Protein AF-A0A167H531-F1 (afdb_monomer_lite)

Secondary structure (DSSP, 8-state):
-PPPPHHHHHHHHHHHHTSPPP---STTTSGGGTTHHHHHHHHHHHTT--HHHHHHHHIIIIIIIIIIT-GGGEETTEE--SS-EEHHHHH--TTTT-TTTHHHHGGGS-TT--BTTTEEEEEEEEEETTEEEEEEEEEESSHHHHHHHHHHHHHHHHHHHHHHHHHTT--PPPHHHHHHHHHHHHHHHHHHHHHHHHHTS---SS----S-HHHHHHHHHHHHHHHHHHTTT-S--

Organism: NCBI:txid1763537

pLDDT: mean 90.31, std 9.78, range [43.88, 98.69]

Radius of gyration: 17.8 Å; chains: 1; bounding box: 48×39×53 Å

Structure (mmCIF, N/CA/C/O backbone):
data_AF-A0A167H531-F1
#
_entry.id   AF-A0A167H531-F1
#
loop_
_atom_site.group_PDB
_atom_site.id
_atom_site.type_symbol
_atom_site.label_atom_id
_atom_site.label_alt_id
_atom_site.label_comp_id
_atom_site.label_asym_id
_atom_site.label_entity_id
_atom_site.label_seq_id
_atom_site.pdbx_PDB_ins_code
_atom_site.Cartn_x
_atom_site.Cartn_y
_atom_site.Cartn_z
_atom_site.occupancy
_atom_site.B_iso_or_equiv
_atom_site.auth_seq_id
_atom_site.auth_comp_id
_atom_site.auth_asym_id
_atom_site.auth_atom_id
_atom_site.pdbx_PDB_model_num
ATOM 1 N N . MET A 1 1 ? 12.132 11.289 31.611 1.00 43.88 1 MET A N 1
ATOM 2 C CA . MET A 1 1 ? 11.911 11.995 30.328 1.00 43.88 1 MET A CA 1
ATOM 3 C C . MET A 1 1 ? 10.420 11.969 30.037 1.00 43.88 1 MET A C 1
ATOM 5 O O . MET A 1 1 ? 9.836 10.899 30.138 1.00 43.88 1 MET A O 1
ATOM 9 N N . GLY A 1 2 ? 9.791 13.121 29.790 1.00 59.94 2 GLY A N 1
ATOM 10 C CA . GLY A 1 2 ? 8.349 13.192 29.519 1.00 59.94 2 GLY A CA 1
ATOM 11 C C . GLY A 1 2 ? 7.976 12.515 28.196 1.00 59.94 2 GLY A C 1
ATOM 12 O O . GLY A 1 2 ? 8.774 12.504 27.259 1.00 59.94 2 GLY A O 1
ATOM 13 N N . LYS A 1 3 ? 6.775 11.932 28.122 1.00 78.50 3 LYS A N 1
ATOM 14 C CA . LYS A 1 3 ? 6.222 11.361 26.885 1.00 78.50 3 LYS A CA 1
ATOM 15 C C . LYS A 1 3 ? 5.883 12.511 25.929 1.00 78.50 3 LYS A C 1
ATOM 17 O O . LYS A 1 3 ? 5.116 13.391 26.311 1.00 78.50 3 LYS A O 1
ATOM 22 N N . LYS A 1 4 ? 6.450 12.508 24.718 1.00 83.88 4 LYS A N 1
ATOM 23 C CA . LYS A 1 4 ? 6.151 13.518 23.687 1.00 83.88 4 LYS A CA 1
ATOM 24 C C . LYS A 1 4 ? 4.658 13.511 23.348 1.00 83.88 4 LYS A C 1
ATOM 26 O O . LYS A 1 4 ? 4.026 12.453 23.286 1.00 83.88 4 LYS A O 1
ATOM 31 N N . THR A 1 5 ? 4.100 14.687 23.109 1.00 86.19 5 THR A N 1
ATOM 32 C CA . THR A 1 5 ? 2.738 14.877 22.611 1.00 86.19 5 THR A CA 1
ATOM 33 C C . THR A 1 5 ? 2.621 14.440 21.150 1.00 86.19 5 THR A C 1
ATOM 35 O O . THR A 1 5 ? 3.601 14.395 20.403 1.00 86.19 5 THR A O 1
ATOM 38 N N . LYS A 1 6 ? 1.387 14.174 20.697 1.00 83.31 6 LYS A N 1
ATOM 39 C CA . LYS A 1 6 ? 1.114 13.830 19.291 1.00 83.31 6 LYS A CA 1
ATOM 40 C C . LYS A 1 6 ? 1.584 14.917 18.312 1.00 83.31 6 LYS A C 1
ATOM 42 O O . LYS A 1 6 ? 1.998 14.591 17.201 1.00 83.31 6 LYS A O 1
ATOM 47 N N . LEU A 1 7 ? 1.507 16.188 18.719 1.00 85.88 7 LEU A N 1
ATOM 48 C CA . LEU A 1 7 ? 1.925 17.338 17.912 1.00 85.88 7 LEU A CA 1
ATOM 49 C C . LEU A 1 7 ? 3.450 17.435 17.803 1.00 85.88 7 LEU A C 1
ATOM 51 O O . LEU A 1 7 ? 3.956 17.671 16.710 1.00 85.88 7 LEU A O 1
ATOM 55 N N . GLU A 1 8 ? 4.180 17.185 18.892 1.00 89.12 8 GLU A N 1
ATOM 56 C CA . GLU A 1 8 ? 5.650 17.170 18.880 1.00 89.12 8 GLU A CA 1
ATOM 57 C C . GLU A 1 8 ? 6.191 16.056 17.979 1.00 89.12 8 GLU A C 1
ATOM 59 O O . GLU A 1 8 ? 7.038 16.313 17.126 1.00 89.12 8 GLU A O 1
ATOM 64 N N . VAL A 1 9 ? 5.642 14.839 18.087 1.00 87.75 9 VAL A N 1
ATOM 65 C CA . VAL A 1 9 ? 6.011 13.715 17.205 1.00 87.75 9 VAL A CA 1
ATOM 66 C C . VAL A 1 9 ? 5.751 14.068 15.737 1.00 87.75 9 VAL A C 1
ATOM 68 O O . VAL A 1 9 ? 6.593 13.824 14.872 1.00 87.75 9 VAL A O 1
ATOM 71 N N . LYS A 1 10 ? 4.599 14.684 15.442 1.00 86.62 10 LYS A N 1
ATOM 72 C CA . LYS A 1 10 ? 4.235 15.106 14.084 1.00 86.62 10 LYS A CA 1
ATOM 73 C C . LYS A 1 10 ? 5.207 16.150 13.523 1.00 86.62 10 LYS A C 1
ATOM 75 O O . LYS A 1 10 ? 5.615 16.026 12.370 1.00 86.62 10 LYS A O 1
ATOM 80 N N . ALA A 1 11 ? 5.602 17.134 14.331 1.00 89.00 11 ALA A N 1
ATOM 81 C CA . ALA A 1 11 ? 6.549 18.174 13.936 1.00 89.00 11 ALA A CA 1
ATOM 82 C C . ALA A 1 11 ? 7.958 17.615 13.666 1.00 89.00 11 ALA A C 1
ATOM 84 O O . ALA A 1 11 ? 8.603 18.011 12.695 1.00 89.00 11 ALA A O 1
ATOM 85 N N . GLU A 1 12 ? 8.430 16.664 14.477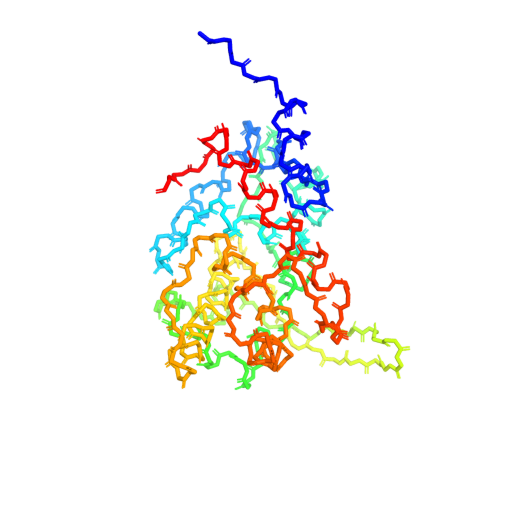 1.00 91.00 12 GLU A N 1
ATOM 86 C CA . GLU A 1 12 ? 9.731 16.012 14.271 1.00 91.00 12 GLU A CA 1
ATOM 87 C C . GLU A 1 12 ? 9.774 15.202 12.973 1.00 91.00 12 GLU A C 1
ATOM 89 O O . GLU A 1 12 ? 10.719 15.327 12.192 1.00 91.00 12 GLU A O 1
ATOM 94 N N . ILE A 1 13 ? 8.730 14.413 12.712 1.00 90.19 13 ILE A N 1
ATOM 95 C CA . ILE A 1 13 ? 8.603 13.632 11.477 1.00 90.19 13 ILE A CA 1
ATOM 96 C C . ILE A 1 13 ? 8.509 14.562 10.267 1.00 90.19 13 ILE A C 1
ATOM 98 O O . ILE A 1 13 ? 9.209 14.346 9.277 1.00 90.19 13 ILE A O 1
ATOM 102 N N . GLN A 1 14 ? 7.709 15.629 10.359 1.00 90.31 14 GLN A N 1
ATOM 103 C CA . GLN A 1 14 ? 7.606 16.616 9.288 1.00 90.31 14 GLN A CA 1
ATOM 104 C C . GLN A 1 14 ? 8.954 17.263 8.983 1.00 90.31 14 GLN A C 1
ATOM 106 O O . GLN A 1 14 ? 9.310 17.404 7.817 1.00 90.31 14 GLN A O 1
ATOM 111 N N . LYS A 1 15 ? 9.730 17.613 10.012 1.00 91.44 15 LYS A N 1
ATOM 112 C CA . LYS A 1 15 ? 11.077 18.155 9.833 1.00 91.44 15 LYS A CA 1
ATOM 113 C C . LYS A 1 15 ? 12.018 17.149 9.162 1.00 91.44 15 LYS A C 1
ATOM 115 O O . LYS A 1 15 ? 12.832 17.560 8.343 1.00 91.44 15 LYS A O 1
ATOM 120 N N . LYS A 1 16 ? 11.920 15.856 9.497 1.00 90.62 16 LYS A N 1
ATOM 121 C CA . LYS A 1 16 ? 12.785 14.804 8.935 1.00 90.62 16 LYS A CA 1
ATOM 122 C C . LYS A 1 16 ? 12.495 14.535 7.456 1.00 90.62 16 LYS A C 1
ATOM 124 O O . LYS A 1 16 ? 13.435 14.460 6.676 1.00 90.62 16 LYS A O 1
ATOM 129 N N . TYR A 1 17 ? 11.225 14.381 7.084 1.00 88.12 17 TYR A N 1
ATOM 130 C CA . TYR A 1 17 ? 10.821 13.959 5.731 1.00 88.12 17 TYR A CA 1
ATOM 131 C C . TYR A 1 17 ? 10.323 15.109 4.849 1.00 88.12 17 TYR A C 1
ATOM 133 O O . TYR A 1 17 ? 9.905 14.878 3.719 1.00 88.12 17 TYR A O 1
ATOM 141 N N . ASN A 1 18 ? 10.327 16.343 5.365 1.00 89.31 18 ASN A N 1
ATOM 142 C CA . ASN A 1 18 ? 9.805 17.537 4.696 1.00 89.31 18 ASN A CA 1
ATOM 143 C C . ASN A 1 18 ? 8.357 17.380 4.183 1.00 89.31 18 ASN A C 1
ATOM 145 O O . ASN A 1 18 ? 7.967 17.937 3.160 1.00 89.31 18 ASN A O 1
ATOM 149 N N . THR A 1 19 ? 7.545 16.599 4.896 1.00 88.44 19 THR A N 1
ATOM 150 C CA . THR A 1 19 ? 6.146 16.340 4.545 1.00 88.44 19 THR A CA 1
ATOM 151 C C . THR A 1 19 ? 5.311 16.134 5.796 1.00 88.44 19 THR A C 1
ATOM 153 O O . THR A 1 19 ? 5.784 15.596 6.797 1.00 88.44 19 THR A O 1
ATOM 156 N N . LEU A 1 20 ? 4.062 16.587 5.770 1.00 85.81 20 LEU A N 1
ATOM 157 C CA . LEU A 1 20 ? 3.167 16.441 6.909 1.00 85.81 20 LEU A CA 1
ATOM 158 C C . LEU A 1 20 ? 2.652 14.994 6.955 1.00 85.81 20 LEU A C 1
ATOM 160 O O . LEU A 1 20 ? 1.929 14.604 6.038 1.00 85.81 20 LEU A O 1
ATOM 164 N N . PRO A 1 21 ? 2.940 14.202 8.006 1.00 85.25 21 PRO A N 1
ATOM 165 C CA . PRO A 1 21 ? 2.379 12.864 8.087 1.00 85.25 21 PRO A CA 1
ATOM 166 C C . PRO A 1 21 ? 0.861 12.968 8.243 1.00 85.25 21 PRO A C 1
ATOM 168 O O . PRO A 1 21 ? 0.342 13.723 9.082 1.00 85.25 21 PRO A O 1
ATOM 171 N N . LYS A 1 22 ? 0.132 12.177 7.458 1.00 84.44 22 LYS A N 1
ATOM 172 C CA . LYS A 1 22 ? -1.263 11.876 7.763 1.00 84.44 22 LYS A CA 1
ATOM 173 C C . LYS A 1 22 ? -1.283 11.026 9.015 1.00 84.44 22 LYS A C 1
ATOM 175 O O . LYS A 1 22 ? -0.562 10.036 9.114 1.00 84.44 22 LYS A O 1
ATOM 180 N N . ALA A 1 23 ? -2.073 11.456 9.992 1.00 65.44 23 ALA A N 1
ATOM 181 C CA . ALA A 1 23 ? -2.060 10.807 11.287 1.00 65.44 23 ALA A CA 1
ATOM 182 C C . ALA A 1 23 ? -2.561 9.363 11.194 1.00 65.44 23 ALA A C 1
ATOM 184 O O . ALA A 1 23 ? -2.139 8.575 12.033 1.00 65.44 23 ALA A O 1
ATOM 185 N N . TYR A 1 24 ? -3.457 9.050 10.234 1.00 71.06 24 TYR A N 1
ATOM 186 C CA . TYR A 1 24 ? -4.231 7.794 10.121 1.00 71.06 24 TYR A CA 1
ATOM 187 C C . TYR A 1 24 ? -4.662 7.214 11.486 1.00 71.06 24 TYR A C 1
ATOM 189 O O . TYR A 1 24 ? -4.894 6.023 11.646 1.00 71.06 24 TYR A O 1
ATOM 197 N N . GLY A 1 25 ? -4.712 8.076 12.498 1.00 57.47 25 GLY A N 1
ATOM 198 C CA . GLY A 1 25 ? -4.844 7.769 13.905 1.00 57.47 25 GLY A CA 1
ATOM 199 C C . GLY A 1 25 ? -6.240 8.217 14.262 1.00 57.47 25 GLY A C 1
ATOM 200 O O . GLY A 1 25 ? -6.583 9.374 14.033 1.00 57.47 25 GLY A O 1
ATOM 201 N N . GLY A 1 26 ? -7.043 7.277 14.731 1.00 61.06 26 GLY A N 1
ATOM 202 C CA . GLY A 1 26 ? -8.387 7.092 14.193 1.00 61.06 26 GLY A CA 1
ATOM 203 C C . GLY A 1 26 ? -8.375 5.685 13.619 1.00 61.06 26 GLY A C 1
ATOM 204 O O . GLY A 1 26 ? -8.208 4.770 14.412 1.00 61.06 26 GLY A O 1
ATOM 205 N N . TYR A 1 27 ? -8.293 5.550 12.293 1.00 69.38 27 TYR A N 1
ATOM 206 C CA . TYR A 1 27 ? -8.468 4.338 11.461 1.00 69.38 27 TYR A CA 1
ATOM 207 C C . TYR A 1 27 ? -7.961 2.959 11.922 1.00 69.38 27 TYR A C 1
ATOM 209 O O . TYR A 1 27 ? -8.402 1.954 11.375 1.00 69.38 27 TYR A O 1
ATOM 217 N N . ALA A 1 28 ? -7.012 2.867 12.849 1.00 72.19 28 ALA A N 1
ATOM 218 C CA . ALA A 1 28 ? -6.568 1.594 13.436 1.00 72.19 28 ALA A CA 1
ATOM 219 C C . ALA A 1 28 ? -6.310 1.674 14.952 1.00 72.19 28 ALA A C 1
ATOM 221 O O . ALA A 1 28 ? -5.940 0.687 15.579 1.00 72.19 28 ALA A O 1
ATOM 222 N N . ASN A 1 29 ? -6.480 2.851 15.554 1.00 78.44 29 ASN A N 1
ATOM 223 C CA . ASN A 1 29 ? -6.246 3.106 16.978 1.00 78.44 29 ASN A CA 1
ATOM 224 C C . ASN A 1 29 ? -7.550 3.407 17.736 1.00 78.44 29 ASN A C 1
ATOM 226 O O . ASN A 1 29 ? -7.547 3.482 18.961 1.00 78.44 29 ASN A O 1
ATOM 230 N N . ASP A 1 30 ? -8.657 3.622 17.025 1.00 83.88 30 ASP A N 1
ATOM 231 C CA . ASP A 1 30 ? -9.981 3.744 17.621 1.00 83.88 30 ASP A CA 1
ATOM 232 C C . ASP A 1 30 ? -10.552 2.341 17.903 1.00 83.88 30 ASP A C 1
ATOM 234 O O . ASP A 1 30 ? -10.437 1.459 17.040 1.00 83.88 30 ASP A O 1
ATOM 238 N N . PRO A 1 31 ? -11.164 2.099 19.082 1.00 85.75 31 PRO A N 1
ATOM 239 C CA . PRO A 1 31 ? -11.924 0.884 19.363 1.00 85.75 31 PRO A CA 1
ATOM 240 C C . PRO A 1 31 ? -12.864 0.452 18.231 1.00 85.75 31 PRO A C 1
ATOM 242 O O . PRO A 1 31 ? -12.955 -0.745 17.955 1.00 85.75 31 PRO A O 1
ATOM 245 N N . LYS A 1 32 ? -13.514 1.403 17.541 1.00 89.06 32 LYS A N 1
ATOM 246 C CA . LYS A 1 32 ? -14.458 1.092 16.456 1.00 89.06 32 LYS A CA 1
ATOM 247 C C . LYS A 1 32 ? -13.799 0.450 15.234 1.00 89.06 32 LYS A C 1
ATOM 249 O O . LYS A 1 32 ? -14.454 -0.303 14.524 1.00 89.06 32 LYS A O 1
ATOM 254 N N . GLU A 1 33 ? -12.518 0.716 14.986 1.00 88.81 33 GLU A N 1
ATOM 255 C CA . GLU A 1 33 ? -11.779 0.229 13.811 1.00 88.81 33 GLU A CA 1
ATOM 256 C C . GLU A 1 33 ? -10.818 -0.925 14.131 1.00 88.81 33 GLU A C 1
ATOM 258 O O . GLU A 1 33 ? -10.230 -1.504 13.219 1.00 88.81 33 GLU A O 1
ATOM 263 N N . GLN A 1 34 ? -10.698 -1.329 15.402 1.00 90.00 34 GLN A N 1
ATOM 264 C CA . GLN A 1 34 ? -9.842 -2.449 15.822 1.00 90.00 34 GLN A CA 1
ATOM 265 C C . GLN A 1 34 ? -9.998 -3.744 15.008 1.00 90.00 34 GLN A C 1
ATOM 267 O O . GLN A 1 34 ? -8.980 -4.410 14.810 1.00 90.00 34 GLN A O 1
ATOM 272 N N . PRO A 1 35 ? -11.189 -4.122 14.490 1.00 93.56 35 PRO A N 1
ATOM 273 C CA . PRO A 1 35 ? -11.321 -5.323 13.667 1.00 93.56 35 PRO A CA 1
ATOM 274 C C . PRO A 1 35 ? -10.406 -5.369 12.435 1.00 93.56 35 PRO A C 1
ATOM 276 O O . PRO A 1 35 ? -10.113 -6.458 11.946 1.00 93.56 35 PRO A O 1
ATOM 279 N N . ILE A 1 36 ? -9.916 -4.225 11.938 1.00 93.38 36 ILE A N 1
ATOM 280 C CA . ILE A 1 36 ? -9.025 -4.199 10.773 1.00 93.38 36 ILE A CA 1
ATOM 281 C C . ILE A 1 36 ? -7.581 -4.594 11.105 1.00 93.38 36 ILE A C 1
ATOM 283 O O . ILE A 1 36 ? -6.868 -5.123 10.252 1.00 93.38 36 ILE A O 1
ATOM 287 N N . VAL A 1 37 ? -7.147 -4.377 12.348 1.00 94.00 37 VAL A N 1
ATOM 288 C CA . VAL A 1 37 ? -5.776 -4.648 12.800 1.00 94.00 37 VAL A CA 1
ATOM 289 C C . VAL A 1 37 ? -5.373 -6.112 12.575 1.00 94.00 37 VAL A C 1
ATOM 291 O O . VAL A 1 37 ? -4.390 -6.334 11.865 1.00 94.00 37 VAL A O 1
ATOM 294 N N . PRO A 1 38 ? -6.111 -7.131 13.069 1.00 96.25 38 PRO A N 1
ATOM 295 C CA . PRO A 1 38 ? -5.725 -8.529 12.872 1.00 96.25 38 PRO A CA 1
ATOM 296 C C . PRO A 1 38 ? -5.701 -8.958 11.397 1.00 96.25 38 PRO A C 1
ATOM 298 O O . PRO A 1 38 ? -4.927 -9.847 11.043 1.00 96.25 38 PRO A O 1
ATOM 301 N N . ILE A 1 39 ? -6.497 -8.321 10.527 1.00 97.88 39 ILE A N 1
ATOM 302 C CA . ILE A 1 39 ? -6.470 -8.576 9.078 1.00 97.88 39 ILE A CA 1
ATOM 303 C C . ILE A 1 39 ? -5.113 -8.146 8.510 1.00 97.88 39 ILE A C 1
ATOM 305 O O . ILE A 1 39 ? -4.425 -8.951 7.880 1.00 97.88 39 ILE A O 1
ATOM 309 N N . PHE A 1 40 ? -4.686 -6.907 8.778 1.00 97.56 40 PHE A N 1
ATOM 310 C CA . PHE A 1 40 ? -3.385 -6.412 8.321 1.00 97.56 40 PHE A CA 1
ATOM 311 C C . PHE A 1 40 ? -2.218 -7.196 8.922 1.00 97.56 40 PHE A C 1
ATOM 313 O O . PHE A 1 40 ? -1.291 -7.520 8.186 1.00 97.56 40 PHE A O 1
ATOM 320 N N . GLU A 1 41 ? -2.271 -7.552 10.207 1.00 97.38 41 GLU A N 1
ATOM 321 C CA . GLU A 1 41 ? -1.267 -8.409 10.861 1.00 97.38 41 GLU A CA 1
ATOM 322 C C . GLU A 1 41 ? -1.112 -9.749 10.133 1.00 97.38 41 GLU A C 1
ATOM 324 O O . GLU A 1 41 ? -0.010 -10.131 9.731 1.00 97.38 41 GLU A O 1
ATOM 329 N N . LYS A 1 42 ? -2.231 -10.444 9.892 1.00 97.88 42 LYS A N 1
ATOM 330 C CA . LYS A 1 42 ? -2.250 -11.744 9.213 1.00 97.88 42 LYS A CA 1
ATOM 331 C C . LYS A 1 42 ? -1.671 -11.656 7.802 1.00 97.88 42 LYS A C 1
ATOM 333 O O . LYS A 1 42 ? -0.845 -12.489 7.422 1.00 97.88 42 LYS A O 1
ATOM 338 N N . VAL A 1 43 ? -2.098 -10.666 7.016 1.00 98.44 43 VAL A N 1
ATOM 339 C CA . VAL A 1 43 ? -1.619 -10.500 5.637 1.00 98.44 43 VAL A CA 1
ATOM 340 C C . VAL A 1 43 ? -0.145 -10.118 5.612 1.00 98.44 43 VAL A C 1
ATOM 342 O O . VAL A 1 43 ? 0.628 -10.731 4.876 1.00 98.44 43 VAL A O 1
ATOM 345 N N . ALA A 1 44 ? 0.260 -9.152 6.434 1.00 97.62 44 ALA A N 1
ATOM 346 C CA . ALA A 1 44 ? 1.630 -8.662 6.494 1.00 97.62 44 ALA A CA 1
ATOM 347 C C . ALA A 1 44 ? 2.616 -9.759 6.918 1.00 97.62 44 ALA A C 1
ATOM 349 O O . ALA A 1 44 ? 3.680 -9.887 6.309 1.00 97.62 44 ALA A O 1
ATOM 350 N N . ALA A 1 45 ? 2.229 -10.611 7.875 1.00 97.44 45 ALA A N 1
ATOM 351 C CA . ALA A 1 45 ? 3.002 -11.787 8.261 1.00 97.44 45 ALA A CA 1
ATOM 352 C C . ALA A 1 45 ? 3.209 -12.751 7.081 1.00 97.44 45 ALA A C 1
ATOM 354 O O . ALA A 1 45 ? 4.335 -13.187 6.837 1.00 97.44 45 ALA A O 1
ATOM 355 N N . ARG A 1 46 ? 2.157 -13.040 6.297 1.00 96.69 46 ARG A N 1
ATOM 356 C CA . ARG A 1 46 ? 2.258 -13.917 5.114 1.00 96.69 46 ARG A CA 1
ATOM 357 C C . ARG A 1 46 ? 3.221 -13.363 4.063 1.00 96.69 46 ARG A C 1
ATOM 359 O O . ARG A 1 46 ? 3.978 -14.127 3.471 1.00 96.69 46 ARG A O 1
ATOM 366 N N . ILE A 1 47 ? 3.190 -12.054 3.819 1.00 96.19 47 ILE A N 1
ATOM 367 C CA . ILE A 1 47 ? 4.012 -11.413 2.779 1.00 96.19 47 ILE A CA 1
ATOM 368 C C . ILE A 1 47 ? 5.364 -10.887 3.289 1.00 96.19 47 ILE A C 1
ATOM 370 O O . ILE A 1 47 ? 6.085 -10.231 2.536 1.00 96.19 47 ILE A O 1
ATOM 374 N N . ASN A 1 48 ? 5.716 -11.169 4.549 1.00 94.81 48 ASN A N 1
ATOM 375 C CA . ASN A 1 48 ? 6.931 -10.695 5.214 1.00 94.81 48 ASN A CA 1
ATOM 376 C C . ASN A 1 48 ? 7.120 -9.166 5.100 1.00 94.81 48 ASN A C 1
ATOM 378 O O . ASN A 1 48 ? 8.120 -8.663 4.572 1.00 94.81 48 ASN A O 1
ATOM 382 N N . MET A 1 49 ? 6.116 -8.424 5.568 1.00 94.62 49 MET A N 1
ATOM 383 C CA . MET A 1 49 ? 6.076 -6.962 5.576 1.00 94.62 49 MET A CA 1
ATOM 384 C C . MET A 1 49 ? 5.651 -6.444 6.950 1.00 94.62 49 MET A C 1
ATOM 386 O O . MET A 1 49 ? 4.993 -7.142 7.712 1.00 94.62 49 MET A O 1
ATOM 390 N N . LYS A 1 50 ? 6.003 -5.194 7.266 1.00 95.00 50 LYS A N 1
ATOM 391 C CA . LYS A 1 50 ? 5.517 -4.523 8.474 1.00 95.00 50 LYS A CA 1
ATOM 392 C C . LYS A 1 50 ? 4.017 -4.205 8.319 1.00 95.00 50 LYS A C 1
ATOM 394 O O . LYS A 1 50 ? 3.673 -3.480 7.379 1.00 95.00 50 LYS A O 1
ATOM 399 N N . PRO A 1 51 ? 3.133 -4.673 9.218 1.00 95.50 51 PRO A N 1
ATOM 400 C CA . PRO A 1 51 ? 1.685 -4.446 9.117 1.00 95.50 51 PRO A CA 1
ATOM 401 C C . PRO A 1 51 ? 1.313 -2.965 9.109 1.00 95.50 51 PRO A C 1
ATOM 403 O O . PRO A 1 51 ? 0.529 -2.525 8.269 1.00 95.50 51 PRO A O 1
ATOM 406 N N . SER A 1 52 ? 1.965 -2.169 9.958 1.00 93.56 52 SER A N 1
ATOM 407 C CA . SER A 1 52 ? 1.797 -0.712 9.992 1.00 93.56 52 SER A CA 1
ATOM 408 C C . SER A 1 52 ? 2.124 -0.032 8.663 1.00 93.56 52 SER A C 1
ATOM 410 O O . SER A 1 52 ? 1.496 0.964 8.315 1.00 93.56 52 SER A O 1
ATOM 412 N N . TYR A 1 53 ? 3.094 -0.551 7.908 1.00 94.81 53 TYR A N 1
ATOM 413 C CA . TYR A 1 53 ? 3.450 0.027 6.619 1.00 94.81 53 TYR A CA 1
ATOM 414 C C . TYR A 1 53 ? 2.453 -0.388 5.531 1.00 94.81 53 TYR A C 1
ATOM 416 O O . TYR A 1 53 ? 1.980 0.474 4.793 1.00 94.81 53 TYR A O 1
ATOM 424 N N . LEU A 1 54 ? 2.054 -1.666 5.488 1.00 96.81 54 LEU A N 1
ATOM 425 C CA . LEU A 1 54 ? 1.004 -2.144 4.581 1.00 96.81 54 LEU A CA 1
ATOM 426 C C . LEU A 1 54 ? -0.302 -1.351 4.770 1.00 96.81 54 LEU A C 1
ATOM 428 O O . LEU A 1 54 ? -0.902 -0.903 3.792 1.00 96.81 54 LEU A O 1
ATOM 432 N N . PHE A 1 55 ? -0.693 -1.118 6.026 1.00 95.88 55 PHE A N 1
ATOM 433 C CA . PHE A 1 55 ? -1.849 -0.301 6.384 1.00 95.88 55 PHE A CA 1
ATOM 434 C C . PHE A 1 55 ? -1.730 1.138 5.882 1.00 95.88 55 PHE A C 1
ATOM 436 O O . PHE A 1 55 ? -2.664 1.644 5.266 1.00 95.88 55 PHE A O 1
ATOM 443 N N . THR A 1 56 ? -0.581 1.790 6.085 1.00 94.81 56 THR A N 1
ATOM 444 C CA . THR A 1 56 ? -0.364 3.166 5.616 1.00 94.81 56 THR A CA 1
ATOM 445 C C . THR A 1 56 ? -0.534 3.300 4.105 1.00 94.81 56 THR A C 1
ATOM 447 O O . THR A 1 56 ? -1.100 4.295 3.649 1.00 94.81 56 THR A O 1
ATOM 450 N N . ILE A 1 57 ? -0.073 2.319 3.318 1.00 96.25 57 ILE A N 1
ATOM 451 C CA . ILE A 1 57 ? -0.293 2.348 1.868 1.00 96.25 57 ILE A CA 1
ATOM 452 C C . ILE A 1 57 ? -1.794 2.237 1.578 1.00 96.25 57 ILE A C 1
ATOM 454 O O . ILE A 1 57 ? -2.342 3.127 0.936 1.00 96.25 57 ILE A O 1
ATOM 458 N N . ALA A 1 58 ? -2.470 1.209 2.102 1.00 96.44 58 ALA A N 1
ATOM 459 C CA . ALA A 1 58 ? -3.895 0.984 1.850 1.00 96.44 58 ALA A CA 1
ATOM 460 C C . ALA A 1 58 ? -4.758 2.196 2.247 1.00 96.44 58 ALA A C 1
ATOM 462 O O . ALA A 1 58 ? -5.539 2.706 1.441 1.00 96.44 58 ALA A O 1
ATOM 463 N N . ALA A 1 59 ? -4.567 2.705 3.471 1.00 94.75 59 ALA A N 1
ATOM 464 C CA . ALA A 1 59 ? -5.275 3.867 4.006 1.00 94.75 59 ALA A CA 1
ATOM 465 C C . ALA A 1 59 ? -5.094 5.111 3.128 1.00 94.75 59 ALA A C 1
ATOM 467 O O . ALA A 1 59 ? -5.996 5.943 3.022 1.00 94.75 59 ALA A O 1
ATOM 468 N N . GLY A 1 60 ? -3.929 5.238 2.497 1.00 92.81 60 GLY A N 1
ATOM 469 C CA . GLY A 1 60 ? -3.600 6.358 1.643 1.00 92.81 60 GLY A CA 1
ATOM 470 C C . GLY A 1 60 ? -4.071 6.275 0.200 1.00 92.81 60 GLY A C 1
ATOM 471 O O . GLY A 1 60 ? -4.264 7.338 -0.392 1.00 92.81 60 GLY A O 1
ATOM 472 N N . GLU A 1 61 ? -4.255 5.075 -0.346 1.00 92.88 61 GLU A N 1
ATOM 473 C CA . GLU A 1 61 ? -4.781 4.887 -1.705 1.00 92.88 61 GLU A CA 1
ATOM 474 C C . GLU A 1 61 ? -6.289 5.096 -1.785 1.00 92.88 61 GLU A C 1
ATOM 476 O O . GLU A 1 61 ? -6.798 5.605 -2.777 1.00 92.88 61 GLU A O 1
ATOM 481 N N . GLY A 1 62 ? -7.002 4.762 -0.717 1.00 91.38 62 GLY A N 1
ATOM 482 C CA . GLY A 1 62 ? -8.443 4.951 -0.682 1.00 91.38 62 GLY A CA 1
ATOM 483 C C . GLY A 1 62 ? -9.085 4.404 0.573 1.00 91.38 62 GLY A C 1
ATOM 484 O O . GLY A 1 62 ? -10.125 4.905 0.961 1.00 91.38 62 GLY A O 1
ATOM 485 N N . LEU A 1 63 ? -8.471 3.444 1.266 1.00 94.19 63 LEU A N 1
ATOM 486 C CA . LEU A 1 63 ? -9.157 2.710 2.326 1.00 94.19 63 LEU A CA 1
ATOM 487 C C . LEU A 1 63 ? -9.570 3.642 3.466 1.00 94.19 63 LEU A C 1
ATOM 489 O O . LEU A 1 63 ? -10.660 3.496 4.001 1.00 94.19 63 LEU A O 1
ATOM 493 N N . GLY A 1 64 ? -8.743 4.639 3.794 1.00 91.06 64 GLY A N 1
ATOM 494 C CA . GLY A 1 64 ? -9.097 5.653 4.784 1.00 91.06 64 GLY A CA 1
ATOM 495 C C . GLY A 1 64 ? -10.336 6.432 4.349 1.00 91.06 64 GLY A C 1
ATOM 496 O O . GLY A 1 64 ? -11.390 6.326 4.963 1.00 91.06 64 GLY A O 1
ATOM 497 N N . VAL A 1 65 ? -10.217 7.155 3.236 1.00 88.12 65 VAL A N 1
ATOM 498 C CA . VAL A 1 65 ? -11.234 8.125 2.808 1.00 88.12 65 VAL A CA 1
ATOM 499 C C . VAL A 1 65 ? -12.471 7.504 2.176 1.00 88.12 65 VAL A C 1
ATOM 501 O O . VAL A 1 65 ? -13.537 8.070 2.323 1.00 88.12 65 VAL A O 1
ATOM 504 N N . ASN A 1 66 ? -12.339 6.364 1.493 1.00 88.12 66 ASN A N 1
ATOM 505 C CA . ASN A 1 66 ? -13.382 5.666 0.731 1.00 88.12 66 ASN A CA 1
ATOM 506 C C . ASN A 1 66 ? -14.022 4.507 1.503 1.00 88.12 66 ASN A C 1
ATOM 508 O O . ASN A 1 66 ? -14.947 3.873 0.996 1.00 88.12 66 ASN A O 1
ATOM 512 N N . HIS A 1 67 ? -13.535 4.208 2.712 1.00 88.94 67 HIS A N 1
ATOM 513 C CA . HIS A 1 67 ? -14.097 3.140 3.530 1.00 88.94 67 HIS A CA 1
ATOM 514 C C . HIS A 1 67 ? -14.158 3.496 5.019 1.00 88.94 67 HIS A C 1
ATOM 516 O O . HIS A 1 67 ? -15.241 3.499 5.593 1.00 88.94 67 HIS A O 1
ATOM 522 N N . LEU A 1 68 ? -13.031 3.827 5.649 1.00 89.38 68 LEU A N 1
ATOM 523 C CA . LEU A 1 68 ? -12.971 4.024 7.105 1.00 89.38 68 LEU A CA 1
ATOM 524 C C . LEU A 1 68 ? -13.606 5.342 7.576 1.00 89.38 68 LEU A C 1
ATOM 526 O O . LEU A 1 68 ? -14.071 5.417 8.708 1.00 89.38 68 LEU A O 1
ATOM 530 N N . ASP A 1 69 ? -13.691 6.349 6.705 1.00 88.19 69 ASP A N 1
ATOM 531 C CA . ASP A 1 69 ? -14.396 7.614 6.965 1.00 88.19 69 ASP A CA 1
ATOM 532 C C . ASP A 1 69 ? -15.923 7.531 6.781 1.00 88.19 69 ASP A C 1
ATOM 534 O O . ASP A 1 69 ? -16.633 8.483 7.104 1.00 88.19 69 ASP A O 1
ATOM 538 N N . PHE A 1 70 ? -16.448 6.427 6.246 1.00 86.81 70 PHE A N 1
ATOM 539 C CA . PHE A 1 70 ? -17.867 6.301 5.918 1.00 86.81 70 PHE A CA 1
ATOM 540 C C . PHE A 1 70 ? -18.637 5.602 7.040 1.00 86.81 70 PHE A C 1
ATOM 542 O O . PHE A 1 70 ? -18.469 4.402 7.255 1.00 86.81 70 PHE A O 1
ATOM 549 N N . ASP A 1 71 ? -19.529 6.338 7.710 1.00 86.00 71 ASP A N 1
ATOM 550 C CA . ASP A 1 71 ? -20.340 5.835 8.833 1.00 86.00 71 ASP A CA 1
ATOM 551 C C . ASP A 1 71 ? -21.181 4.597 8.472 1.00 86.00 71 ASP A C 1
ATOM 553 O O . ASP A 1 71 ? -21.377 3.722 9.314 1.00 86.00 71 ASP A O 1
ATOM 557 N N . ASP A 1 72 ? -21.604 4.465 7.210 1.00 88.62 72 ASP A N 1
ATOM 558 C CA . ASP A 1 72 ? -22.354 3.301 6.711 1.00 88.62 72 ASP A CA 1
ATOM 559 C C . ASP A 1 72 ? -21.558 1.986 6.803 1.00 88.62 72 ASP A C 1
ATOM 561 O O . ASP A 1 72 ? -22.140 0.901 6.841 1.00 88.62 72 ASP A O 1
ATOM 565 N N . ASN A 1 73 ? -20.228 2.070 6.902 1.00 90.62 73 ASN A N 1
ATOM 566 C CA . ASN A 1 73 ? -19.353 0.916 7.100 1.00 90.62 73 ASN A CA 1
ATOM 567 C C . ASN A 1 73 ? -19.217 0.523 8.577 1.00 90.62 73 ASN A C 1
ATOM 569 O O . ASN A 1 73 ? -18.394 -0.329 8.910 1.00 90.62 73 ASN A O 1
ATOM 573 N N . PHE A 1 74 ? -20.017 1.107 9.474 1.00 92.38 74 PHE A N 1
ATOM 574 C CA . PHE A 1 74 ? -20.039 0.785 10.895 1.00 92.38 74 PHE A CA 1
ATOM 575 C C . PHE A 1 74 ? -21.406 0.243 11.319 1.00 92.38 74 PHE A C 1
ATOM 577 O O . PHE A 1 74 ? -22.449 0.853 11.103 1.00 92.38 74 PHE A O 1
ATOM 584 N N . ARG A 1 75 ? -21.410 -0.896 12.018 1.00 92.69 75 ARG A N 1
ATOM 585 C CA . ARG A 1 75 ? -22.603 -1.474 12.648 1.00 92.69 75 ARG A CA 1
ATOM 586 C C . ARG A 1 75 ? -22.437 -1.397 14.155 1.00 92.69 75 ARG A C 1
ATOM 588 O O . ARG A 1 75 ? -21.491 -1.954 14.701 1.00 92.69 75 ARG A O 1
ATOM 595 N N . ASN A 1 76 ? -23.356 -0.709 14.833 1.00 91.31 76 ASN A N 1
ATOM 596 C CA . ASN A 1 76 ? -23.298 -0.487 16.284 1.00 91.31 76 ASN A CA 1
ATOM 597 C C . ASN A 1 76 ? -21.967 0.139 16.750 1.00 91.31 76 ASN A C 1
ATOM 599 O O . ASN A 1 76 ? -21.447 -0.215 17.805 1.00 91.31 76 ASN A O 1
ATOM 603 N N . GLY A 1 77 ? -21.406 1.050 15.947 1.00 88.31 77 GLY A N 1
ATOM 604 C CA . GLY A 1 77 ? -20.140 1.715 16.260 1.00 88.31 77 GLY A CA 1
ATOM 605 C C . GLY A 1 77 ? -18.907 0.820 16.122 1.00 88.31 77 GLY A C 1
ATOM 606 O O . GLY A 1 77 ? -17.896 1.108 16.748 1.00 88.31 77 GLY A O 1
ATOM 607 N N . VAL A 1 78 ? -18.979 -0.257 15.332 1.00 92.75 78 VAL A N 1
ATOM 608 C CA . VAL A 1 78 ? -17.850 -1.147 15.022 1.00 92.75 78 VAL A CA 1
ATOM 609 C C . VAL A 1 78 ? -17.763 -1.354 13.513 1.00 92.75 78 VAL A C 1
ATOM 611 O O . VAL A 1 78 ? -18.786 -1.552 12.858 1.00 92.75 78 VAL A O 1
ATOM 614 N N . LEU A 1 79 ? -16.549 -1.301 12.967 1.00 93.44 79 LEU A N 1
ATOM 615 C CA . LEU A 1 79 ? -16.270 -1.474 11.546 1.00 93.44 79 LEU A CA 1
ATOM 616 C C . LEU A 1 79 ? -16.784 -2.833 11.050 1.00 93.44 79 LEU A C 1
ATOM 618 O O . LEU A 1 79 ? -16.430 -3.888 11.584 1.00 93.44 79 LEU A O 1
ATOM 622 N N . ILE A 1 80 ? -17.588 -2.792 9.994 1.00 94.44 80 ILE A N 1
ATOM 623 C CA . ILE A 1 80 ? -18.087 -3.954 9.265 1.00 94.44 80 ILE A CA 1
ATOM 624 C C . ILE A 1 80 ? -16.955 -4.452 8.365 1.00 94.44 80 ILE A C 1
ATOM 626 O O . ILE A 1 80 ? -16.487 -3.739 7.481 1.00 94.44 80 ILE A O 1
ATOM 630 N N . THR A 1 81 ? -16.502 -5.683 8.593 1.00 95.88 81 THR A N 1
ATOM 631 C CA . THR A 1 81 ? -15.395 -6.292 7.831 1.00 95.88 81 THR A CA 1
ATOM 632 C C . THR A 1 81 ? -15.847 -7.427 6.918 1.00 95.88 81 THR A C 1
ATOM 634 O O . THR A 1 81 ? -15.068 -7.860 6.076 1.00 95.88 81 THR A O 1
ATOM 637 N N . ASP A 1 82 ? -17.099 -7.866 7.047 1.00 96.25 82 ASP A N 1
ATOM 638 C CA . ASP A 1 82 ? -17.749 -8.960 6.316 1.00 96.25 82 ASP A CA 1
ATOM 639 C C . ASP A 1 82 ? -18.586 -8.472 5.118 1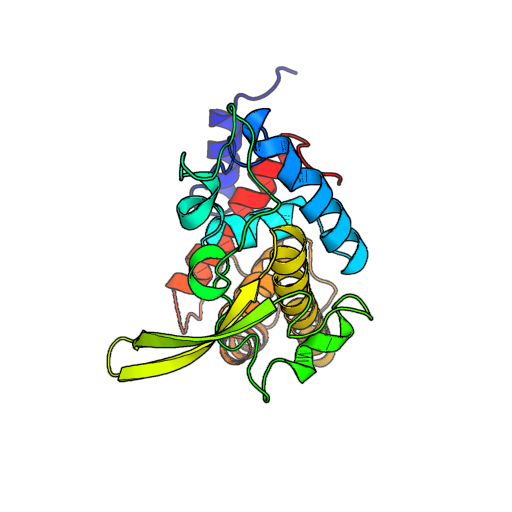.00 96.25 82 ASP A C 1
ATOM 641 O O . ASP A 1 82 ? -19.465 -9.182 4.634 1.00 96.25 82 ASP A O 1
ATOM 645 N N . GLN A 1 83 ? -18.329 -7.250 4.646 1.00 93.62 83 GLN A N 1
ATOM 646 C CA . GLN A 1 83 ? -19.018 -6.647 3.508 1.00 93.62 83 GLN A CA 1
ATOM 647 C C . GLN A 1 83 ? -18.103 -6.479 2.300 1.00 93.62 83 GLN A C 1
ATOM 649 O O . GLN A 1 83 ? -16.886 -6.333 2.436 1.00 93.62 83 GLN A O 1
ATOM 654 N N . GLN A 1 84 ? -18.720 -6.415 1.121 1.00 95.88 84 GLN A N 1
ATOM 655 C CA . GLN A 1 84 ? -17.997 -6.273 -0.131 1.00 95.88 84 GLN A CA 1
ATOM 656 C C . GLN A 1 84 ? -17.137 -4.996 -0.149 1.00 95.88 84 GLN A C 1
ATOM 658 O O . GLN A 1 84 ? -17.608 -3.913 0.199 1.00 95.88 84 GLN A O 1
ATOM 663 N N . VAL A 1 85 ? -15.891 -5.109 -0.616 1.00 96.56 85 VAL A N 1
ATOM 664 C CA . VAL A 1 85 ? -14.957 -3.981 -0.760 1.00 96.56 85 VAL A CA 1
ATOM 665 C C . VAL A 1 85 ? -14.626 -3.764 -2.234 1.00 96.56 85 VAL A C 1
ATOM 667 O O . VAL A 1 85 ? -14.254 -4.690 -2.956 1.00 96.56 85 VAL A O 1
ATOM 670 N N . ASP A 1 86 ? -14.749 -2.520 -2.695 1.00 95.94 86 ASP A N 1
ATOM 671 C CA . ASP A 1 86 ? -14.368 -2.123 -4.050 1.00 95.94 86 ASP A CA 1
ATOM 672 C C . ASP A 1 86 ? -12.845 -1.947 -4.146 1.00 95.94 86 ASP A C 1
ATOM 674 O O . ASP A 1 86 ? -12.282 -1.028 -3.556 1.00 95.94 86 ASP A O 1
ATOM 678 N N . GLY A 1 87 ? -12.173 -2.819 -4.897 1.00 96.00 87 GLY A N 1
ATOM 679 C CA . GLY A 1 87 ? -10.722 -2.786 -5.050 1.00 96.00 87 GLY A CA 1
ATOM 680 C C . GLY A 1 87 ? -10.187 -1.533 -5.729 1.00 96.00 87 GLY A C 1
ATOM 681 O O . GLY A 1 87 ? -9.113 -1.056 -5.368 1.00 96.00 87 GLY A O 1
ATOM 682 N N . PHE A 1 88 ? -10.923 -0.981 -6.689 1.00 94.88 88 PHE A N 1
ATOM 683 C CA . PHE A 1 88 ? -10.499 0.206 -7.418 1.00 94.88 88 PHE A CA 1
ATOM 684 C C . PHE A 1 88 ? -10.590 1.449 -6.526 1.00 94.88 88 PHE A C 1
ATOM 686 O O . PHE A 1 88 ? -9.602 2.146 -6.328 1.00 94.88 88 PHE A O 1
ATOM 693 N N . GLN A 1 89 ? -11.757 1.696 -5.929 1.00 92.25 89 GLN A N 1
ATOM 694 C CA . GLN A 1 89 ? -12.016 2.876 -5.103 1.00 92.25 89 GLN A CA 1
ATOM 695 C C . GLN A 1 89 ? -11.312 2.797 -3.747 1.00 92.25 89 GLN A C 1
ATOM 697 O O . GLN A 1 89 ? -10.736 3.783 -3.297 1.00 92.25 89 GLN A O 1
ATOM 702 N N . ALA A 1 90 ? -11.357 1.649 -3.066 1.00 93.69 90 ALA A N 1
ATOM 703 C CA . ALA A 1 90 ? -10.824 1.547 -1.710 1.00 93.69 90 ALA A CA 1
ATOM 704 C C . ALA A 1 90 ? -9.317 1.272 -1.680 1.00 93.69 90 ALA A C 1
ATOM 706 O O . ALA A 1 90 ? -8.675 1.574 -0.683 1.00 93.69 90 ALA A O 1
ATOM 707 N N . LEU A 1 91 ? -8.732 0.677 -2.721 1.00 94.88 91 LEU A N 1
ATOM 708 C CA . LEU A 1 91 ? -7.355 0.180 -2.644 1.00 94.88 91 LEU A CA 1
ATOM 709 C C . LEU A 1 91 ? -6.492 0.539 -3.858 1.00 94.88 91 LEU A C 1
ATOM 711 O O . LEU A 1 91 ? -5.317 0.191 -3.850 1.00 94.88 91 LEU A O 1
ATOM 715 N N . GLY A 1 92 ? -7.027 1.228 -4.875 1.00 92.62 92 GLY A N 1
ATOM 716 C CA . GLY A 1 92 ? -6.276 1.580 -6.086 1.00 92.62 92 GLY A CA 1
ATOM 717 C C . GLY A 1 92 ? -5.849 0.360 -6.910 1.00 92.62 92 GLY A C 1
ATOM 718 O O . GLY A 1 92 ? -4.782 0.356 -7.521 1.00 92.62 92 GLY A O 1
ATOM 719 N N . LEU A 1 93 ? -6.641 -0.719 -6.881 1.00 94.62 93 LEU A N 1
ATOM 720 C CA . LEU A 1 93 ? -6.301 -1.999 -7.504 1.00 94.62 93 LEU A CA 1
ATOM 721 C C . LEU A 1 93 ? -6.695 -2.070 -8.980 1.00 94.62 93 LEU A C 1
ATOM 723 O O . LEU A 1 93 ? -7.459 -2.937 -9.425 1.00 94.62 93 LEU A O 1
ATOM 727 N N . ASP A 1 94 ? -6.139 -1.147 -9.750 1.00 91.94 94 ASP A N 1
ATOM 728 C CA . ASP A 1 94 ? -6.181 -1.143 -11.202 1.00 91.94 94 ASP A CA 1
ATOM 729 C C . ASP A 1 94 ? -5.513 -2.412 -11.749 1.00 91.94 94 ASP A C 1
ATOM 731 O O . ASP A 1 94 ? -4.446 -2.832 -11.301 1.00 91.94 94 ASP A O 1
ATOM 735 N N . TYR A 1 95 ? -6.142 -3.033 -12.745 1.00 93.00 95 TYR A N 1
ATOM 736 C CA . TYR A 1 95 ? -5.660 -4.247 -13.411 1.00 93.00 95 TYR A CA 1
ATOM 737 C C . TYR A 1 95 ? -5.539 -5.498 -12.524 1.00 93.00 95 TYR A C 1
ATOM 739 O O . TYR A 1 95 ? -5.005 -6.500 -12.997 1.00 93.00 95 TYR A O 1
ATOM 747 N N . PHE A 1 96 ? -6.066 -5.509 -11.292 1.00 95.19 96 PHE A N 1
ATOM 748 C CA . PHE A 1 96 ? -5.977 -6.668 -10.389 1.00 95.19 96 PHE A CA 1
ATOM 749 C C . PHE A 1 96 ? -6.388 -7.980 -11.067 1.00 95.19 96 PHE A C 1
ATOM 751 O O . PHE A 1 96 ? -5.678 -8.976 -11.015 1.00 95.19 96 PHE A O 1
ATOM 758 N N . SER A 1 97 ? -7.523 -7.980 -11.761 1.00 92.75 97 SER A N 1
ATOM 759 C CA . SER A 1 97 ? -8.069 -9.175 -12.410 1.00 92.75 97 SER A CA 1
ATOM 760 C C . SER A 1 97 ? -7.671 -9.301 -13.888 1.00 92.75 97 SER A C 1
ATOM 762 O O . SER A 1 97 ? -8.272 -10.083 -14.634 1.00 92.75 97 SER A O 1
ATOM 764 N N . SER A 1 98 ? -6.667 -8.538 -14.342 1.00 94.25 98 SER A N 1
ATOM 765 C CA . SER A 1 98 ? -6.183 -8.620 -15.721 1.00 94.25 98 SER A CA 1
ATOM 766 C C . SER A 1 98 ? -5.375 -9.906 -15.946 1.00 94.25 98 SER A C 1
ATOM 768 O O . SER A 1 98 ? -4.596 -10.312 -15.078 1.00 94.25 98 SER A O 1
ATOM 770 N N . PRO A 1 99 ? -5.499 -10.544 -17.125 1.00 91.75 99 PRO A N 1
ATOM 771 C CA . PRO A 1 99 ? -4.716 -11.732 -17.456 1.00 91.75 99 PRO A CA 1
ATOM 772 C C . PRO A 1 99 ? -3.210 -11.445 -17.580 1.00 91.75 99 PRO A C 1
ATOM 774 O O . PRO A 1 99 ? -2.415 -12.380 -17.562 1.00 91.75 99 PRO A O 1
ATOM 777 N N . GLN A 1 100 ? -2.807 -10.176 -17.699 1.00 92.81 100 GLN A N 1
ATOM 778 C CA . GLN A 1 100 ? -1.406 -9.764 -17.736 1.00 92.81 100 GLN A CA 1
ATOM 779 C C . GLN A 1 100 ? -0.826 -9.551 -16.331 1.00 92.81 100 GLN A C 1
ATOM 781 O O . GLN A 1 100 ? 0.304 -9.962 -16.078 1.00 92.81 100 GLN A O 1
ATOM 786 N N . GLU A 1 101 ? -1.585 -8.938 -15.417 1.00 94.00 101 GLU A N 1
ATOM 787 C CA . GLU A 1 101 ? -1.088 -8.585 -14.080 1.00 94.00 101 GLU A CA 1
ATOM 788 C C . GLU A 1 101 ? -1.309 -9.698 -13.051 1.00 94.00 101 GLU A C 1
ATOM 790 O O . GLU A 1 101 ? -0.378 -10.018 -12.309 1.00 94.00 101 GLU A O 1
ATOM 795 N N . TYR A 1 102 ? -2.480 -10.348 -13.035 1.00 95.75 102 TYR A N 1
ATOM 796 C CA . TYR A 1 102 ? -2.826 -11.355 -12.022 1.00 95.75 102 TYR A CA 1
ATOM 797 C C . TYR A 1 102 ? -1.777 -12.473 -11.875 1.00 95.75 102 TYR A C 1
ATOM 799 O O . TYR A 1 102 ? -1.349 -12.755 -10.751 1.00 95.75 102 TYR A O 1
ATOM 807 N N . PRO A 1 103 ? -1.256 -13.084 -12.965 1.00 97.12 103 PRO A N 1
ATOM 808 C CA . PRO A 1 103 ? -0.244 -14.136 -12.842 1.00 97.12 103 PRO A CA 1
ATOM 809 C C . PRO A 1 103 ? 1.059 -13.676 -12.174 1.00 97.12 103 PRO A C 1
ATOM 811 O O . PRO A 1 103 ? 1.775 -14.501 -11.608 1.00 97.12 103 PRO A O 1
ATOM 814 N N . ARG A 1 104 ? 1.377 -12.374 -12.219 1.00 97.31 104 ARG A N 1
ATOM 815 C CA . ARG A 1 104 ? 2.631 -11.820 -11.688 1.00 97.31 104 ARG A CA 1
ATOM 816 C C . ARG A 1 104 ? 2.643 -11.816 -10.160 1.00 97.31 104 ARG A C 1
ATOM 818 O O . ARG A 1 104 ? 3.689 -12.069 -9.563 1.00 97.31 104 ARG A O 1
ATOM 825 N N . PHE A 1 105 ? 1.488 -11.578 -9.536 1.00 96.94 105 PHE A N 1
ATOM 826 C CA . PHE A 1 105 ? 1.356 -11.510 -8.080 1.00 96.94 105 PHE A CA 1
ATOM 827 C C . PHE A 1 105 ? 0.606 -12.695 -7.453 1.00 96.94 105 PHE A C 1
ATOM 829 O O . PHE A 1 105 ? 0.647 -12.847 -6.233 1.00 96.94 105 PHE A O 1
ATOM 836 N N . LYS A 1 106 ? -0.013 -13.584 -8.250 1.00 97.25 106 LYS A N 1
ATOM 837 C CA . LYS A 1 106 ? -0.787 -14.739 -7.750 1.00 97.25 106 LYS A CA 1
ATOM 838 C C . LYS A 1 106 ? -0.046 -15.576 -6.702 1.00 97.25 106 LYS A C 1
ATOM 840 O O . LYS A 1 106 ? -0.652 -16.032 -5.744 1.00 97.25 106 LYS A O 1
ATOM 845 N N . LYS A 1 107 ? 1.269 -15.761 -6.853 1.00 97.06 107 LYS A N 1
ATOM 846 C CA . LYS A 1 107 ? 2.093 -16.549 -5.917 1.00 97.06 107 LYS A CA 1
ATOM 847 C C . LYS A 1 107 ? 2.151 -15.997 -4.481 1.00 97.06 107 LYS A C 1
ATOM 849 O O . LYS A 1 107 ? 2.631 -16.702 -3.604 1.00 97.06 107 LYS A O 1
ATOM 854 N N . TYR A 1 108 ? 1.717 -14.755 -4.252 1.00 97.88 108 TYR A N 1
ATOM 855 C CA . TYR A 1 108 ? 1.670 -14.124 -2.926 1.00 97.88 108 TYR A CA 1
ATOM 856 C C . TYR A 1 108 ? 0.271 -14.173 -2.279 1.00 97.88 108 TYR A C 1
ATOM 858 O O . TYR A 1 108 ? 0.105 -13.760 -1.125 1.00 97.88 108 TYR A O 1
ATOM 866 N N . LEU A 1 109 ? -0.735 -14.660 -3.009 1.00 98.06 109 LEU A N 1
ATOM 867 C CA . LEU A 1 109 ? -2.085 -14.877 -2.496 1.00 98.06 109 LEU A CA 1
ATOM 868 C C . LEU A 1 109 ? -2.162 -16.184 -1.686 1.00 98.06 109 LEU A C 1
ATOM 870 O O . LEU A 1 109 ? -1.319 -17.069 -1.866 1.00 98.06 109 LEU A O 1
ATOM 874 N N . PRO A 1 110 ? -3.177 -16.337 -0.813 1.00 97.50 110 PRO A N 1
ATOM 875 C CA . PRO A 1 110 ? -3.564 -17.645 -0.290 1.00 97.50 110 PRO A CA 1
ATOM 876 C C . PRO A 1 110 ? -3.753 -18.669 -1.421 1.00 97.50 110 PRO A C 1
ATOM 878 O O . PRO A 1 110 ? -4.180 -18.324 -2.522 1.00 97.50 110 PRO A O 1
ATOM 881 N N . SER A 1 111 ? -3.420 -19.936 -1.172 1.00 95.75 111 SER A N 1
ATOM 882 C CA . SER A 1 111 ? -3.465 -20.980 -2.209 1.00 95.75 111 SER A CA 1
ATOM 883 C C . SER A 1 111 ? -4.878 -21.294 -2.705 1.00 95.75 111 SER A C 1
ATOM 885 O O . SER A 1 111 ? -5.038 -21.816 -3.805 1.00 95.75 111 SER A O 1
ATOM 887 N N . ASP A 1 112 ? -5.879 -20.995 -1.885 1.00 95.56 112 ASP A N 1
ATOM 888 C CA . ASP A 1 112 ? -7.310 -21.129 -2.139 1.00 95.56 112 ASP A CA 1
ATOM 889 C C . ASP A 1 112 ? -7.962 -19.820 -2.617 1.00 95.56 112 ASP A C 1
ATOM 891 O O . ASP A 1 112 ? -9.171 -19.792 -2.799 1.00 95.56 112 ASP A O 1
ATOM 895 N N . TYR A 1 113 ? -7.180 -18.765 -2.881 1.00 97.44 113 TYR A N 1
ATOM 896 C CA . TYR A 1 113 ? -7.692 -17.476 -3.348 1.00 97.44 113 TYR A CA 1
ATOM 897 C C . TYR A 1 113 ? -8.102 -17.522 -4.828 1.00 97.44 113 TYR A C 1
ATOM 899 O O . TYR A 1 113 ? -7.250 -17.594 -5.726 1.00 97.44 113 TYR A O 1
ATOM 907 N N . ASN A 1 114 ? -9.402 -17.439 -5.098 1.00 95.94 114 ASN A N 1
ATOM 908 C CA . ASN A 1 114 ? -9.994 -17.639 -6.411 1.00 95.94 114 ASN A CA 1
ATOM 909 C C . ASN A 1 114 ? -11.100 -16.620 -6.738 1.00 95.94 114 ASN A C 1
ATOM 911 O O . ASN A 1 114 ? -11.758 -16.031 -5.881 1.00 95.94 114 ASN A O 1
ATOM 915 N N . ILE A 1 115 ? -11.310 -16.418 -8.040 1.00 94.62 115 ILE A N 1
ATOM 916 C CA . ILE A 1 115 ? -12.446 -15.648 -8.555 1.00 94.62 115 ILE A CA 1
ATOM 917 C C . ILE A 1 115 ? -13.758 -16.397 -8.273 1.00 94.62 115 ILE A C 1
ATOM 919 O O . ILE A 1 115 ? -13.822 -17.610 -8.452 1.00 94.62 115 ILE A O 1
ATOM 923 N N . GLY A 1 116 ? -14.800 -15.674 -7.869 1.00 94.12 116 GLY A N 1
ATOM 924 C CA . GLY A 1 116 ? -16.092 -16.225 -7.448 1.00 94.12 116 GLY A CA 1
ATOM 925 C C . GLY A 1 116 ? -16.169 -16.541 -5.953 1.00 94.12 116 GLY A C 1
ATOM 926 O O . GLY A 1 116 ? -17.251 -16.439 -5.384 1.00 94.12 116 GLY A O 1
ATOM 927 N N . ASP A 1 117 ? -15.029 -16.825 -5.316 1.00 96.56 117 ASP A N 1
ATOM 928 C CA . ASP A 1 117 ? -14.949 -17.111 -3.881 1.00 96.56 117 ASP A CA 1
ATOM 929 C C . ASP A 1 117 ? -14.469 -15.884 -3.094 1.00 96.56 117 ASP A C 1
ATOM 931 O O . ASP A 1 117 ? -15.129 -15.453 -2.151 1.00 96.56 117 ASP A O 1
ATOM 935 N N . GLU A 1 118 ? -13.330 -15.291 -3.462 1.00 98.12 118 GLU A N 1
ATOM 936 C CA . GLU A 1 118 ? -12.751 -14.129 -2.768 1.00 98.12 118 GLU A CA 1
ATOM 937 C C . GLU A 1 118 ? -13.115 -12.806 -3.433 1.00 98.12 118 GLU A C 1
ATOM 939 O O . GLU A 1 118 ? -13.163 -11.759 -2.777 1.00 98.12 118 GLU A O 1
ATOM 944 N N . TYR A 1 119 ? -13.360 -12.831 -4.741 1.00 98.06 119 TYR A N 1
ATOM 945 C CA . TYR A 1 119 ? -13.690 -11.632 -5.493 1.00 98.06 119 TYR A CA 1
ATOM 946 C C . TYR A 1 119 ? -14.446 -11.916 -6.784 1.00 98.06 119 TYR A C 1
ATOM 948 O O . TYR A 1 119 ? -14.270 -12.949 -7.428 1.00 98.06 119 TYR A O 1
ATOM 956 N N . GLU A 1 120 ? -15.211 -10.927 -7.222 1.00 97.75 120 GLU A N 1
ATOM 957 C CA . GLU A 1 120 ? -15.771 -10.860 -8.564 1.00 97.75 120 GLU A CA 1
ATOM 958 C C . GLU A 1 120 ? -14.967 -9.874 -9.409 1.00 97.75 120 GLU A C 1
ATOM 960 O O . GLU A 1 120 ? -14.609 -8.778 -8.966 1.00 97.75 120 GLU A O 1
ATOM 965 N N . ARG A 1 121 ? -14.674 -10.248 -10.655 1.00 95.88 121 ARG A N 1
ATOM 966 C CA . ARG A 1 121 ? -14.082 -9.321 -11.620 1.00 95.88 121 ARG A CA 1
ATOM 967 C C . ARG A 1 121 ? -15.145 -8.343 -12.111 1.00 95.88 121 ARG A C 1
ATOM 969 O O . ARG A 1 121 ? -16.230 -8.754 -12.507 1.00 95.88 121 ARG A O 1
ATOM 976 N N . TYR A 1 122 ? -14.770 -7.076 -12.219 1.00 95.31 122 TYR A N 1
ATOM 977 C CA . TYR A 1 122 ? -15.549 -6.075 -12.939 1.00 95.31 122 TYR A CA 1
ATOM 978 C C . TYR A 1 122 ? -14.623 -5.088 -13.647 1.00 95.31 122 TYR A C 1
ATOM 980 O O . TYR A 1 122 ? -13.462 -4.924 -13.270 1.00 95.31 122 TYR A O 1
ATOM 988 N N . ASP A 1 123 ? -15.138 -4.448 -14.689 1.00 95.06 123 ASP A N 1
ATOM 989 C CA . ASP A 1 123 ? -14.393 -3.484 -15.487 1.00 95.06 123 ASP A CA 1
ATOM 990 C C . ASP A 1 123 ? -14.792 -2.055 -15.082 1.00 95.06 123 ASP A C 1
ATOM 992 O O . ASP A 1 123 ? -15.974 -1.703 -15.054 1.00 95.06 123 ASP A O 1
ATOM 996 N N . VAL A 1 124 ? -13.800 -1.216 -14.785 1.00 91.62 124 VAL A N 1
ATOM 997 C CA . VAL A 1 124 ? -13.980 0.180 -14.373 1.00 91.62 124 VAL A CA 1
ATOM 998 C C . VAL A 1 124 ? -13.596 1.104 -15.516 1.00 91.62 124 VAL A C 1
ATOM 1000 O O . VAL A 1 124 ? -12.510 0.997 -16.080 1.00 91.62 124 VAL A O 1
ATOM 1003 N N . ARG A 1 125 ? -14.469 2.060 -15.844 1.00 89.44 125 ARG A N 1
ATOM 1004 C CA . ARG A 1 125 ? -14.118 3.169 -16.737 1.00 89.44 125 ARG A CA 1
ATOM 1005 C C . ARG A 1 125 ? -13.437 4.263 -15.929 1.00 89.44 125 ARG A C 1
ATOM 1007 O O . ARG A 1 125 ? -14.088 4.895 -15.101 1.00 89.44 125 ARG A O 1
ATOM 1014 N N . ARG A 1 126 ? -12.160 4.518 -16.205 1.00 84.38 126 ARG A N 1
ATOM 1015 C CA . ARG A 1 126 ? -11.411 5.638 -15.626 1.00 84.38 126 ARG A CA 1
ATOM 1016 C C . ARG A 1 126 ? -11.097 6.681 -16.692 1.00 84.38 126 ARG A C 1
ATOM 1018 O O . ARG A 1 126 ? -10.745 6.347 -17.824 1.00 84.38 126 ARG A O 1
ATOM 1025 N N . ALA A 1 127 ? -11.241 7.951 -16.329 1.00 78.00 127 ALA A N 1
ATOM 1026 C CA . ALA A 1 127 ? -10.810 9.067 -17.155 1.00 78.00 127 ALA A CA 1
ATOM 1027 C C . ALA A 1 127 ? -9.390 9.461 -16.741 1.00 78.00 127 ALA A C 1
ATOM 1029 O O . ALA A 1 127 ? -9.176 9.989 -15.653 1.00 78.00 127 ALA A O 1
ATOM 1030 N N . GLU A 1 128 ? -8.419 9.213 -17.610 1.00 74.19 128 GLU A N 1
ATOM 1031 C CA . GLU A 1 128 ? -7.102 9.831 -17.508 1.00 74.19 128 GLU A CA 1
ATOM 1032 C C . GLU A 1 128 ? -7.066 11.128 -18.320 1.00 74.19 128 GLU A C 1
ATOM 1034 O O . GLU A 1 128 ? -7.882 11.339 -19.217 1.00 74.19 128 GLU A O 1
ATOM 1039 N N . LYS A 1 129 ? -6.084 11.992 -18.025 1.00 62.56 129 LYS A N 1
ATOM 1040 C CA . LYS A 1 129 ? -5.962 13.381 -18.511 1.00 62.56 129 LYS A CA 1
ATOM 1041 C C . LYS A 1 129 ? -6.346 13.602 -19.985 1.00 62.56 129 LYS A C 1
ATOM 1043 O O . LYS A 1 129 ? -6.898 14.651 -20.288 1.00 62.56 129 LYS A O 1
ATOM 1048 N N . ASN A 1 130 ? -6.087 12.631 -20.869 1.00 70.88 130 ASN A N 1
ATOM 1049 C CA . ASN A 1 130 ? -6.412 12.700 -22.299 1.00 70.88 130 ASN A CA 1
ATOM 1050 C C . ASN A 1 130 ? -7.108 11.441 -22.867 1.00 70.88 130 ASN A C 1
ATOM 1052 O O . ASN A 1 130 ? -7.159 11.283 -24.086 1.00 70.88 130 ASN A O 1
ATOM 1056 N N . ARG A 1 131 ? -7.584 10.503 -22.036 1.00 79.06 131 ARG A N 1
ATOM 1057 C CA . ARG A 1 131 ? -8.194 9.248 -22.518 1.00 79.06 131 ARG A CA 1
ATOM 1058 C C . ARG A 1 131 ? -9.164 8.652 -21.508 1.00 79.06 131 ARG A C 1
ATOM 1060 O O . ARG A 1 131 ? -8.942 8.737 -20.308 1.00 79.06 131 ARG A O 1
ATOM 1067 N N . VAL A 1 132 ? -10.202 7.987 -22.004 1.00 84.31 132 VAL A N 1
ATOM 1068 C CA . VAL A 1 132 ? -11.004 7.068 -21.190 1.00 84.31 132 VAL A CA 1
ATOM 1069 C C . VAL A 1 132 ? -10.450 5.671 -21.407 1.00 84.31 132 VAL A C 1
ATOM 1071 O O . VAL A 1 132 ? -10.332 5.220 -22.545 1.00 84.31 132 VAL A O 1
ATOM 1074 N N . GLU A 1 133 ? -10.098 5.000 -20.322 1.00 88.75 133 GLU A N 1
ATOM 1075 C CA . GLU A 1 133 ? -9.608 3.629 -20.333 1.00 88.75 133 GLU A CA 1
ATOM 1076 C C . GLU A 1 133 ? -10.549 2.739 -19.520 1.00 88.75 133 GLU A C 1
ATOM 1078 O O . GLU A 1 133 ? -11.149 3.177 -18.537 1.00 88.75 133 GLU A O 1
ATOM 1083 N N . VAL A 1 134 ? -10.687 1.486 -19.948 1.00 89.69 134 VAL A N 1
ATOM 1084 C CA . VAL A 1 134 ? -11.375 0.445 -19.187 1.00 89.69 134 VAL A CA 1
ATOM 1085 C C . VAL A 1 134 ? -10.315 -0.421 -18.521 1.00 89.69 134 VAL A C 1
ATOM 1087 O O . VAL A 1 134 ? -9.514 -1.042 -19.219 1.00 89.69 134 VAL A O 1
ATOM 1090 N N . VAL A 1 135 ? -10.313 -0.464 -17.191 1.00 92.00 135 VAL A N 1
ATOM 1091 C CA . VAL A 1 135 ? -9.368 -1.268 -16.410 1.00 92.00 135 VAL A CA 1
ATOM 1092 C C . VAL A 1 135 ? -10.108 -2.355 -15.628 1.00 92.00 135 VAL A C 1
ATOM 1094 O O . VAL A 1 135 ? -11.101 -2.055 -14.964 1.00 92.00 135 VAL A O 1
ATOM 1097 N N . PRO A 1 136 ? -9.667 -3.622 -15.691 1.00 94.31 136 PRO A N 1
ATOM 1098 C CA . PRO A 1 136 ? -10.270 -4.685 -14.902 1.00 94.31 136 PRO A CA 1
ATOM 1099 C C . PRO A 1 136 ? -9.825 -4.565 -13.441 1.00 94.31 136 PRO A C 1
ATOM 1101 O O . PRO A 1 136 ? -8.633 -4.503 -13.154 1.00 94.31 136 PRO A O 1
ATOM 1104 N N . SER A 1 137 ? -10.770 -4.554 -12.509 1.00 96.12 137 SER A N 1
ATOM 1105 C CA . SER A 1 137 ? -10.515 -4.567 -11.066 1.00 96.12 137 SER A CA 1
ATOM 1106 C C . SER A 1 137 ? -11.324 -5.687 -10.395 1.00 96.12 137 SER A C 1
ATOM 1108 O O . SER A 1 137 ? -11.725 -6.656 -11.056 1.00 96.12 137 SER A O 1
ATOM 1110 N N . ALA A 1 138 ? -11.505 -5.611 -9.079 1.00 97.00 138 ALA A N 1
ATOM 1111 C CA . ALA A 1 138 ? -12.155 -6.632 -8.272 1.00 97.00 138 ALA A CA 1
ATOM 1112 C C . ALA A 1 138 ? -13.114 -6.043 -7.229 1.00 97.00 138 ALA A C 1
ATOM 1114 O O . ALA A 1 138 ? -12.803 -5.058 -6.559 1.00 97.00 138 ALA A O 1
ATOM 1115 N N . LYS A 1 139 ? -14.277 -6.676 -7.086 1.00 97.69 139 LYS A N 1
ATOM 1116 C CA . LYS A 1 139 ? -15.175 -6.533 -5.941 1.00 97.69 139 LYS A CA 1
ATOM 1117 C C . LYS A 1 139 ? -14.894 -7.690 -4.991 1.00 97.69 139 LYS A C 1
ATOM 1119 O O . LYS A 1 139 ? -15.232 -8.827 -5.303 1.00 97.69 139 LYS A O 1
ATOM 1124 N N . PHE A 1 140 ? -14.238 -7.426 -3.871 1.00 98.12 140 PHE A N 1
ATOM 1125 C CA . PHE A 1 140 ? -13.857 -8.460 -2.906 1.00 98.12 140 PHE A CA 1
ATOM 1126 C C . PHE A 1 140 ? -15.014 -8.779 -1.975 1.00 98.12 140 PHE A C 1
ATOM 1128 O O . PHE A 1 140 ? -15.691 -7.846 -1.560 1.00 98.12 140 PHE A O 1
ATOM 1135 N N . LYS A 1 141 ? -15.222 -10.050 -1.612 1.00 98.00 141 LYS A N 1
ATOM 1136 C CA . LYS A 1 141 ? -16.345 -10.457 -0.744 1.00 98.00 141 LYS A CA 1
ATOM 1137 C C . LYS A 1 141 ? -16.339 -9.779 0.630 1.00 98.00 141 LYS A C 1
ATOM 1139 O O . LYS A 1 141 ? -17.402 -9.507 1.174 1.00 98.00 141 LYS A O 1
ATOM 1144 N N . ASP A 1 142 ? -15.150 -9.518 1.166 1.00 97.88 142 ASP A N 1
ATOM 1145 C CA . ASP A 1 142 ? -14.919 -8.999 2.508 1.00 97.88 142 ASP A CA 1
ATOM 1146 C C . ASP A 1 142 ? -13.578 -8.245 2.590 1.00 97.88 142 ASP A C 1
ATOM 1148 O O . ASP A 1 142 ? -12.760 -8.253 1.659 1.00 97.88 142 ASP A O 1
ATOM 1152 N N . MET A 1 143 ? -13.342 -7.586 3.728 1.00 97.50 143 MET A N 1
ATOM 1153 C CA . MET A 1 143 ? -12.108 -6.844 3.995 1.00 97.50 143 MET A CA 1
ATOM 1154 C C . MET A 1 143 ? -10.876 -7.757 3.958 1.00 97.50 143 MET A C 1
ATOM 1156 O O . MET A 1 143 ? -9.829 -7.362 3.451 1.00 97.50 143 MET A O 1
ATOM 1160 N N . GLN A 1 144 ? -10.988 -8.992 4.457 1.00 98.25 144 GLN A N 1
ATOM 1161 C CA . GLN A 1 144 ? -9.879 -9.949 4.458 1.00 98.25 144 GLN A CA 1
ATOM 1162 C C . GLN A 1 144 ? -9.407 -10.246 3.030 1.00 98.25 144 GLN A C 1
ATOM 1164 O O . GLN A 1 144 ? -8.218 -10.124 2.736 1.00 98.25 144 GLN A O 1
ATOM 1169 N N . SER A 1 145 ? -10.341 -10.552 2.134 1.00 98.50 145 SER A N 1
ATOM 1170 C CA . SER A 1 145 ? -10.080 -10.862 0.729 1.00 98.50 145 SER A CA 1
ATOM 1171 C C . SER A 1 145 ? -9.488 -9.665 -0.011 1.00 98.50 145 SER A C 1
ATOM 1173 O O . SER A 1 145 ? -8.582 -9.830 -0.832 1.00 98.50 145 SER A O 1
ATOM 1175 N N . ALA A 1 146 ? -9.954 -8.455 0.309 1.00 98.25 146 ALA A N 1
ATOM 1176 C CA . ALA A 1 146 ? -9.439 -7.216 -0.263 1.00 98.25 146 ALA A CA 1
ATOM 1177 C C . ALA A 1 146 ? -7.984 -6.951 0.149 1.00 98.25 146 ALA A C 1
ATOM 1179 O O . ALA A 1 146 ? -7.128 -6.700 -0.704 1.00 98.25 146 ALA A O 1
ATOM 1180 N N . ILE A 1 147 ? -7.679 -7.065 1.446 1.00 98.50 147 ILE A N 1
ATOM 1181 C CA . ILE A 1 147 ? -6.318 -6.867 1.956 1.00 98.50 147 ILE A CA 1
ATOM 1182 C C . ILE A 1 147 ? -5.387 -8.000 1.509 1.00 98.50 147 ILE A C 1
ATOM 1184 O O . ILE A 1 147 ? -4.219 -7.737 1.234 1.00 98.50 147 ILE A O 1
ATOM 1188 N N . ASP A 1 148 ? -5.878 -9.231 1.340 1.00 98.69 148 ASP A N 1
ATOM 1189 C CA . ASP A 1 148 ? -5.107 -10.325 0.741 1.00 98.69 148 ASP A CA 1
ATOM 1190 C C . ASP A 1 148 ? -4.678 -10.005 -0.697 1.00 98.69 148 ASP A C 1
ATOM 1192 O O . ASP A 1 148 ? -3.497 -10.155 -1.034 1.00 98.69 148 ASP A O 1
ATOM 1196 N N . GLY A 1 149 ? -5.615 -9.511 -1.512 1.00 98.31 149 GLY A N 1
ATOM 1197 C CA . GLY A 1 149 ? -5.362 -9.068 -2.882 1.00 98.31 149 GLY A CA 1
ATOM 1198 C C . GLY A 1 149 ? -4.356 -7.919 -2.950 1.00 98.31 149 GLY A C 1
ATOM 1199 O O . GLY A 1 149 ? -3.361 -7.984 -3.678 1.00 98.31 149 GLY A O 1
ATOM 1200 N N . PHE A 1 150 ? -4.580 -6.888 -2.138 1.00 98.56 150 PHE A N 1
ATOM 1201 C CA . PHE A 1 150 ? -3.693 -5.735 -2.036 1.00 98.56 150 PHE A CA 1
ATOM 1202 C C . PHE A 1 150 ? -2.287 -6.123 -1.568 1.00 98.56 150 PHE A C 1
ATOM 1204 O O . PHE A 1 150 ? -1.291 -5.779 -2.206 1.00 98.56 150 PHE A O 1
ATOM 1211 N N . GLY A 1 151 ? -2.196 -6.912 -0.497 1.00 98.56 151 GLY A N 1
ATOM 1212 C CA . GLY A 1 151 ? -0.936 -7.404 0.048 1.00 98.56 151 GLY A CA 1
ATOM 1213 C C . GLY A 1 151 ? -0.125 -8.201 -0.971 1.00 98.56 151 GLY A C 1
ATOM 1214 O O . GLY A 1 151 ? 1.089 -8.027 -1.043 1.00 98.56 151 GLY A O 1
ATOM 1215 N N . ALA A 1 152 ? -0.771 -9.015 -1.811 1.00 98.50 152 ALA A N 1
ATOM 1216 C CA . ALA A 1 152 ? -0.084 -9.759 -2.864 1.00 98.50 152 ALA A CA 1
ATOM 1217 C C . ALA A 1 152 ? 0.554 -8.848 -3.924 1.00 98.50 152 ALA A C 1
ATOM 1219 O O . ALA A 1 152 ? 1.689 -9.096 -4.347 1.00 98.50 152 ALA A O 1
ATOM 1220 N N . ILE A 1 153 ? -0.128 -7.768 -4.319 1.00 98.19 153 ILE A N 1
ATOM 1221 C CA . ILE A 1 153 ? 0.451 -6.762 -5.217 1.00 98.19 153 ILE A CA 1
ATOM 1222 C C . ILE A 1 153 ? 1.647 -6.094 -4.547 1.00 98.19 153 ILE A C 1
ATOM 1224 O O . ILE A 1 153 ? 2.728 -6.069 -5.133 1.00 98.19 153 ILE A O 1
ATOM 1228 N N . ILE A 1 154 ? 1.504 -5.614 -3.311 1.00 98.31 154 ILE A N 1
ATOM 1229 C CA . ILE A 1 154 ? 2.603 -4.958 -2.590 1.00 98.31 154 ILE A CA 1
ATOM 1230 C C . ILE A 1 154 ? 3.813 -5.894 -2.433 1.00 98.31 154 ILE A C 1
ATOM 1232 O O . ILE A 1 154 ? 4.950 -5.474 -2.661 1.00 98.31 154 ILE A O 1
ATOM 1236 N N . ALA A 1 155 ? 3.585 -7.175 -2.138 1.00 98.44 155 ALA A N 1
ATOM 1237 C CA . ALA A 1 155 ? 4.633 -8.190 -2.055 1.00 98.44 155 ALA A CA 1
ATOM 1238 C C . ALA A 1 155 ? 5.384 -8.360 -3.383 1.00 98.44 155 ALA A C 1
ATOM 1240 O O . ALA A 1 155 ? 6.616 -8.382 -3.414 1.00 98.44 155 ALA A O 1
ATOM 1241 N N . HIS A 1 156 ? 4.651 -8.415 -4.497 1.00 98.12 156 HIS A N 1
ATOM 1242 C CA . HIS A 1 156 ? 5.240 -8.466 -5.833 1.00 98.12 156 HIS A CA 1
ATOM 1243 C C . HIS A 1 156 ? 6.075 -7.214 -6.140 1.00 98.12 156 HIS A C 1
ATOM 1245 O O . HIS A 1 156 ? 7.215 -7.323 -6.592 1.00 98.12 156 HIS A O 1
ATOM 1251 N N . ARG A 1 157 ? 5.562 -6.018 -5.824 1.00 97.50 157 ARG A N 1
ATOM 1252 C CA . ARG A 1 157 ? 6.289 -4.747 -6.007 1.00 97.50 157 ARG A CA 1
ATOM 1253 C C . ARG A 1 157 ? 7.572 -4.697 -5.170 1.00 97.50 157 ARG A C 1
ATOM 1255 O O . ARG A 1 157 ? 8.613 -4.295 -5.689 1.00 97.50 157 ARG A O 1
ATOM 1262 N N . LYS A 1 158 ? 7.534 -5.194 -3.930 1.00 98.00 158 LYS A N 1
ATOM 1263 C CA . LYS A 1 158 ? 8.718 -5.363 -3.074 1.00 98.00 158 LYS A CA 1
ATOM 1264 C C . LYS A 1 158 ? 9.742 -6.317 -3.688 1.00 98.00 158 LYS A C 1
ATOM 1266 O O . LYS A 1 158 ? 10.909 -5.953 -3.787 1.00 98.00 158 LYS A O 1
ATOM 1271 N N . SER A 1 159 ? 9.323 -7.482 -4.182 1.00 98.06 159 SER A N 1
ATOM 1272 C CA . SER A 1 159 ? 10.239 -8.420 -4.846 1.00 98.06 159 SER A CA 1
ATOM 1273 C C . SER A 1 159 ? 10.859 -7.861 -6.132 1.00 98.06 159 SER A C 1
ATOM 1275 O O . SER A 1 159 ? 12.007 -8.175 -6.441 1.00 98.06 159 SER A O 1
ATOM 1277 N N . LEU A 1 160 ? 10.141 -7.022 -6.887 1.00 97.75 160 LEU A N 1
ATOM 1278 C CA . LEU A 1 160 ? 10.709 -6.333 -8.051 1.00 97.75 160 LEU A CA 1
ATOM 1279 C C . LEU A 1 160 ? 11.772 -5.311 -7.648 1.00 97.75 160 LEU A C 1
ATOM 1281 O O . LEU A 1 160 ? 12.844 -5.287 -8.251 1.00 97.75 160 LEU A O 1
ATOM 1285 N N . PHE A 1 161 ? 11.494 -4.493 -6.630 1.00 97.69 161 PHE A N 1
ATOM 1286 C CA . PHE A 1 161 ? 12.481 -3.576 -6.066 1.00 97.69 161 PHE A CA 1
ATOM 1287 C C . PHE A 1 161 ? 13.739 -4.333 -5.620 1.00 97.69 161 PHE A C 1
ATOM 1289 O O . PHE A 1 161 ? 14.842 -3.983 -6.043 1.00 97.69 161 PHE A O 1
ATOM 1296 N N . GLU A 1 162 ? 13.559 -5.418 -4.862 1.00 97.12 162 GLU A N 1
ATOM 1297 C CA . GLU A 1 162 ? 14.641 -6.290 -4.400 1.00 97.12 162 GLU A CA 1
ATOM 1298 C C . GLU A 1 162 ? 15.454 -6.876 -5.550 1.00 97.12 162 GLU A C 1
ATOM 1300 O O . GLU A 1 162 ? 16.682 -6.797 -5.564 1.00 97.12 162 GLU A O 1
ATOM 1305 N N . SER A 1 163 ? 14.787 -7.417 -6.566 1.00 97.50 163 SER A N 1
ATOM 1306 C CA . SER A 1 163 ? 15.468 -7.946 -7.744 1.00 97.50 163 SER A CA 1
ATOM 1307 C C . SER A 1 163 ? 16.269 -6.871 -8.480 1.00 97.50 163 SER A C 1
ATOM 1309 O O . SER A 1 163 ? 17.377 -7.150 -8.940 1.00 97.50 163 SER A O 1
ATOM 1311 N N . HIS A 1 164 ? 15.731 -5.658 -8.615 1.00 97.44 164 HIS A N 1
ATOM 1312 C CA . HIS A 1 164 ? 16.386 -4.599 -9.372 1.00 97.44 164 HIS A CA 1
ATOM 1313 C C . HIS A 1 164 ? 17.583 -3.998 -8.639 1.00 97.44 164 HIS A C 1
ATOM 1315 O O . HIS A 1 164 ? 18.628 -3.853 -9.269 1.00 97.44 164 HIS A O 1
ATOM 1321 N N . TYR A 1 165 ? 17.486 -3.688 -7.341 1.00 96.19 165 TYR A N 1
ATOM 1322 C CA . TYR A 1 165 ? 18.643 -3.125 -6.633 1.00 96.19 165 TYR A CA 1
ATOM 1323 C C . TYR A 1 165 ? 19.787 -4.143 -6.525 1.00 96.19 165 TYR A C 1
ATOM 1325 O O . TYR A 1 165 ? 20.950 -3.768 -6.666 1.00 96.19 165 TYR A O 1
ATOM 1333 N N . ASN A 1 166 ? 19.463 -5.435 -6.374 1.00 96.19 166 ASN A N 1
ATOM 1334 C CA . ASN A 1 166 ? 20.458 -6.507 -6.408 1.00 96.19 166 ASN A CA 1
ATOM 1335 C C . ASN A 1 166 ? 21.135 -6.591 -7.784 1.00 96.19 166 ASN A C 1
ATOM 1337 O O . ASN A 1 166 ? 22.356 -6.686 -7.869 1.00 96.19 166 ASN A O 1
ATOM 1341 N N . ALA A 1 167 ? 20.364 -6.492 -8.874 1.00 97.00 167 ALA A N 1
ATOM 1342 C CA . ALA A 1 167 ? 20.911 -6.480 -10.232 1.00 97.00 167 ALA A CA 1
ATOM 1343 C C . ALA A 1 167 ? 21.781 -5.243 -10.525 1.00 97.00 167 ALA A C 1
ATOM 1345 O O . ALA A 1 167 ? 22.660 -5.301 -11.383 1.00 97.00 167 ALA A O 1
ATOM 1346 N N . PHE A 1 168 ? 21.546 -4.129 -9.830 1.00 96.38 168 PHE A N 1
ATOM 1347 C CA . PHE A 1 168 ? 22.373 -2.924 -9.923 1.00 96.38 168 PHE A CA 1
ATOM 1348 C C . PHE A 1 168 ? 23.613 -2.961 -9.017 1.00 96.38 168 PHE A C 1
ATOM 1350 O O . PHE A 1 168 ? 24.444 -2.061 -9.108 1.00 96.38 168 PHE A O 1
ATOM 1357 N N . GLY A 1 169 ? 23.770 -3.995 -8.184 1.00 96.12 169 GLY A N 1
ATOM 1358 C CA . GLY A 1 169 ? 24.905 -4.135 -7.270 1.00 96.12 169 GLY A CA 1
ATOM 1359 C C . GLY A 1 169 ? 24.856 -3.177 -6.078 1.00 96.12 169 GLY A C 1
ATOM 1360 O O . GLY A 1 169 ? 25.903 -2.839 -5.528 1.00 96.12 169 GLY A O 1
ATOM 1361 N N . TYR A 1 170 ? 23.666 -2.705 -5.697 1.00 95.44 170 TYR A N 1
ATOM 1362 C CA . TYR A 1 170 ? 23.500 -1.825 -4.541 1.00 95.44 170 TYR A CA 1
ATOM 1363 C C . TYR A 1 170 ? 23.533 -2.622 -3.234 1.00 95.44 170 TYR A C 1
ATOM 1365 O O . TYR A 1 170 ? 23.209 -3.810 -3.199 1.00 95.44 170 TYR A O 1
ATOM 1373 N N . SER A 1 171 ? 23.933 -1.960 -2.147 1.00 92.81 171 SER A N 1
ATOM 1374 C CA . SER A 1 171 ? 23.886 -2.529 -0.799 1.00 92.81 171 SER A CA 1
ATOM 1375 C C . SER A 1 171 ? 22.446 -2.773 -0.337 1.00 92.81 171 SER A C 1
ATOM 1377 O O . SER A 1 171 ? 21.489 -2.395 -1.006 1.00 92.81 171 SER A O 1
ATOM 1379 N N . ASN A 1 172 ? 22.270 -3.371 0.842 1.00 92.88 172 ASN A N 1
ATOM 1380 C CA . ASN A 1 172 ? 20.933 -3.497 1.414 1.00 92.88 172 ASN A CA 1
ATOM 1381 C C . ASN A 1 172 ? 20.369 -2.114 1.790 1.00 92.88 172 ASN A C 1
ATOM 1383 O O . ASN A 1 172 ? 21.083 -1.339 2.436 1.00 92.88 172 ASN A O 1
ATOM 1387 N N . PRO A 1 173 ? 19.114 -1.813 1.420 1.00 94.88 173 PRO A N 1
ATOM 1388 C CA . PRO A 1 173 ? 18.448 -0.579 1.812 1.00 94.88 173 PRO A CA 1
ATOM 1389 C C . PRO A 1 173 ? 18.068 -0.587 3.299 1.00 94.88 173 PRO A C 1
ATOM 1391 O O . PRO A 1 173 ? 17.843 -1.632 3.915 1.00 94.88 173 PRO A O 1
ATOM 1394 N N . THR A 1 174 ? 17.945 0.605 3.865 1.00 95.38 174 THR A N 1
ATOM 1395 C CA . THR A 1 174 ? 17.307 0.853 5.158 1.00 95.38 174 THR A CA 1
ATOM 1396 C C . THR A 1 174 ? 15.797 0.617 5.082 1.00 95.38 174 THR A C 1
ATOM 1398 O O . THR A 1 174 ? 15.189 0.590 4.014 1.00 95.38 174 THR A O 1
ATOM 1401 N N . GLU A 1 175 ? 15.152 0.509 6.241 1.00 94.50 175 GLU A N 1
ATOM 1402 C CA . GLU A 1 175 ? 13.693 0.417 6.327 1.00 94.50 175 GLU A CA 1
ATOM 1403 C C . GLU A 1 175 ? 12.952 1.585 5.654 1.00 94.50 175 GLU A C 1
ATOM 1405 O O . GLU A 1 175 ? 11.933 1.365 5.000 1.00 94.50 175 GLU A O 1
ATOM 1410 N N . ASP A 1 176 ? 13.451 2.816 5.808 1.00 95.25 176 ASP A N 1
ATOM 1411 C CA . ASP A 1 176 ? 12.836 4.003 5.197 1.00 95.25 176 ASP A CA 1
ATOM 1412 C C . ASP A 1 176 ? 12.936 3.945 3.669 1.00 95.25 176 ASP A C 1
ATOM 1414 O O . ASP A 1 176 ? 11.982 4.277 2.972 1.00 95.25 176 ASP A O 1
ATOM 1418 N N . GLU A 1 177 ? 14.069 3.472 3.150 1.00 95.56 177 GLU A N 1
ATOM 1419 C CA . GLU A 1 177 ? 14.292 3.308 1.714 1.00 95.56 177 GLU A CA 1
ATOM 1420 C C . GLU A 1 177 ? 13.415 2.194 1.135 1.00 95.56 177 GLU A C 1
ATOM 1422 O O . GLU A 1 177 ? 12.808 2.387 0.083 1.00 95.56 177 GLU A O 1
ATOM 1427 N N . ILE A 1 178 ? 13.269 1.061 1.833 1.00 95.75 178 ILE A N 1
ATOM 1428 C CA . ILE A 1 178 ? 12.319 0.009 1.439 1.00 95.75 178 ILE A CA 1
ATOM 1429 C C . ILE A 1 178 ? 10.904 0.589 1.384 1.00 95.75 178 ILE A C 1
ATOM 1431 O O . ILE A 1 178 ? 10.199 0.395 0.395 1.00 95.75 178 ILE A O 1
ATOM 1435 N N . ALA A 1 179 ? 10.490 1.332 2.411 1.00 95.56 179 ALA A N 1
ATOM 1436 C CA . ALA A 1 179 ? 9.166 1.938 2.451 1.00 95.56 179 ALA A CA 1
ATOM 1437 C C . ALA A 1 179 ? 8.961 3.021 1.376 1.00 95.56 179 ALA A C 1
ATOM 1439 O O . ALA A 1 179 ? 7.869 3.172 0.834 1.00 95.56 179 ALA A O 1
ATOM 1440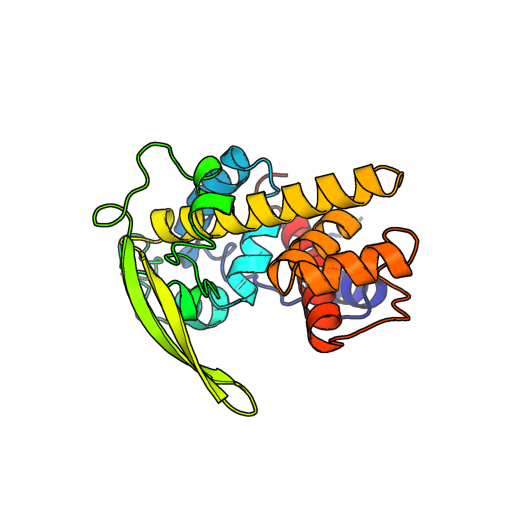 N N . TYR A 1 180 ? 9.985 3.773 1.003 1.00 95.75 180 TYR A N 1
ATOM 1441 C CA . TYR A 1 180 ? 9.856 4.703 -0.112 1.00 95.75 180 TYR A CA 1
ATOM 1442 C C . TYR A 1 180 ? 9.708 3.949 -1.443 1.00 95.75 180 TYR A C 1
ATOM 1444 O O . TYR A 1 180 ? 8.741 4.141 -2.186 1.00 95.75 180 TYR A O 1
ATOM 1452 N N . TRP A 1 181 ? 10.647 3.044 -1.733 1.00 95.62 181 TRP A N 1
ATOM 1453 C CA . TRP A 1 181 ? 10.740 2.401 -3.040 1.00 95.62 181 TRP A CA 1
ATOM 1454 C C . TRP A 1 181 ? 9.614 1.403 -3.294 1.00 95.62 181 TRP A C 1
ATOM 1456 O O . TRP A 1 181 ? 9.104 1.362 -4.408 1.00 95.62 181 TRP A O 1
ATOM 1466 N N . VAL A 1 182 ? 9.149 0.651 -2.292 1.00 96.81 182 VAL A N 1
ATOM 1467 C CA . VAL A 1 182 ? 7.988 -0.244 -2.461 1.00 96.81 182 VAL A CA 1
ATOM 1468 C C . VAL A 1 182 ? 6.758 0.538 -2.929 1.00 96.81 182 VAL A C 1
ATOM 1470 O O . VAL A 1 182 ? 6.083 0.104 -3.864 1.00 96.81 182 VAL A O 1
ATOM 1473 N N . TYR A 1 183 ? 6.506 1.717 -2.351 1.00 96.25 183 TYR A N 1
ATOM 1474 C CA . TYR A 1 183 ? 5.405 2.577 -2.782 1.00 96.25 183 TYR A CA 1
ATOM 1475 C C . TYR A 1 183 ? 5.628 3.158 -4.184 1.00 96.25 183 TYR A C 1
ATOM 1477 O O . TYR A 1 183 ? 4.713 3.151 -5.006 1.00 96.25 183 TYR A O 1
ATOM 1485 N N . ALA A 1 184 ? 6.847 3.608 -4.498 1.00 95.19 184 ALA A N 1
ATOM 1486 C CA . ALA A 1 184 ? 7.175 4.094 -5.838 1.00 95.19 184 ALA A CA 1
ATOM 1487 C C . ALA A 1 184 ? 6.944 3.010 -6.910 1.00 95.19 184 ALA A C 1
ATOM 1489 O O . ALA A 1 184 ? 6.343 3.276 -7.950 1.00 95.19 184 ALA A O 1
ATOM 1490 N N . TYR A 1 185 ? 7.352 1.765 -6.641 1.00 96.06 185 TYR A N 1
ATOM 1491 C CA . TYR A 1 185 ? 7.092 0.625 -7.523 1.00 96.06 185 TYR A CA 1
ATOM 1492 C C . TYR A 1 185 ? 5.604 0.304 -7.642 1.00 96.06 185 TYR A C 1
ATOM 1494 O O . TYR A 1 185 ? 5.152 -0.053 -8.729 1.00 96.06 185 TYR A O 1
ATOM 1502 N N . TYR A 1 186 ? 4.851 0.425 -6.547 1.00 95.75 186 TYR A N 1
ATOM 1503 C CA . TYR A 1 186 ? 3.401 0.265 -6.558 1.00 95.75 186 TYR A CA 1
ATOM 1504 C C . TYR A 1 186 ? 2.718 1.282 -7.481 1.00 95.75 186 TYR A C 1
ATOM 1506 O O . TYR A 1 186 ? 1.906 0.879 -8.309 1.00 95.75 186 TYR A O 1
ATOM 1514 N N . GLN A 1 187 ? 3.123 2.553 -7.422 1.00 93.75 187 GLN A N 1
ATOM 1515 C CA . GLN A 1 187 ? 2.597 3.612 -8.290 1.00 93.75 187 GLN A CA 1
ATOM 1516 C C . GLN A 1 187 ? 3.062 3.486 -9.753 1.00 93.75 187 GLN A C 1
ATOM 1518 O O . GLN A 1 187 ? 2.346 3.886 -10.668 1.00 93.75 187 GLN A O 1
ATOM 1523 N N . GLY A 1 188 ? 4.251 2.927 -10.003 1.00 92.38 188 GLY A N 1
ATOM 1524 C CA . GLY A 1 188 ? 4.744 2.713 -11.362 1.00 92.38 188 GLY A CA 1
ATOM 1525 C C . GLY A 1 188 ? 6.105 2.026 -11.429 1.00 92.38 188 GLY A C 1
ATOM 1526 O O . GLY A 1 188 ? 7.146 2.678 -11.380 1.00 92.38 188 GLY A O 1
ATOM 1527 N N . GLU A 1 189 ? 6.110 0.707 -11.642 1.00 93.62 189 GLU A N 1
ATOM 1528 C CA . GLU A 1 189 ? 7.330 -0.120 -11.660 1.00 93.62 189 GLU A CA 1
ATOM 1529 C C . GLU A 1 189 ? 8.414 0.388 -12.624 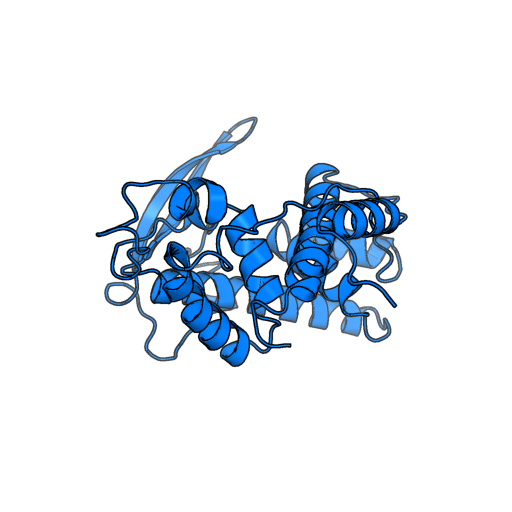1.00 93.62 189 GLU A C 1
ATOM 1531 O O . GLU A 1 189 ? 9.601 0.408 -12.294 1.00 93.62 189 GLU A O 1
ATOM 1536 N N . GLY A 1 190 ? 8.014 0.758 -13.846 1.00 92.19 190 GLY A N 1
ATOM 1537 C CA . GLY A 1 190 ? 8.943 1.161 -14.898 1.00 92.19 190 GLY A CA 1
ATOM 1538 C C . GLY A 1 190 ? 9.627 2.487 -14.588 1.00 92.19 190 GLY A C 1
ATOM 1539 O O . GLY A 1 190 ? 10.812 2.649 -14.880 1.00 92.19 190 GLY A O 1
ATOM 1540 N N . ASP A 1 191 ? 8.890 3.422 -13.998 1.00 91.19 191 ASP A N 1
ATOM 1541 C CA . ASP A 1 191 ? 9.384 4.741 -13.610 1.00 91.19 191 ASP A CA 1
ATOM 1542 C C . ASP A 1 191 ? 10.285 4.622 -12.383 1.00 91.19 191 ASP A C 1
ATOM 1544 O O . ASP A 1 191 ? 11.438 5.052 -12.434 1.00 91.19 191 ASP A O 1
ATOM 1548 N N . ALA A 1 192 ? 9.825 3.901 -11.357 1.00 93.19 192 ALA A N 1
ATOM 1549 C CA . ALA A 1 192 ? 10.599 3.631 -10.152 1.00 93.19 192 ALA A CA 1
ATOM 1550 C C . ALA A 1 192 ? 11.927 2.922 -10.459 1.00 93.19 192 ALA A C 1
ATOM 1552 O O . ALA A 1 192 ? 12.969 3.291 -9.924 1.00 93.19 192 ALA A O 1
ATOM 1553 N N . LYS A 1 193 ? 11.940 1.946 -11.377 1.00 94.44 193 LYS A N 1
ATOM 1554 C CA . LYS A 1 193 ? 13.182 1.286 -11.813 1.00 94.44 193 LYS A CA 1
ATOM 1555 C C . LYS A 1 193 ? 14.168 2.259 -12.463 1.00 94.44 193 LYS A C 1
ATOM 1557 O O . LYS A 1 193 ? 15.371 2.159 -12.215 1.00 94.44 193 LYS A O 1
ATOM 1562 N N . ARG A 1 194 ? 13.687 3.151 -13.339 1.00 91.62 194 ARG A N 1
ATOM 1563 C CA . ARG A 1 194 ? 14.546 4.136 -14.017 1.00 91.62 194 ARG A CA 1
ATOM 1564 C C . ARG A 1 194 ? 15.120 5.133 -13.020 1.00 91.62 194 ARG A C 1
ATOM 1566 O O . ARG A 1 194 ? 16.308 5.422 -13.105 1.00 91.62 194 ARG A O 1
ATOM 1573 N N . GLU A 1 195 ? 14.305 5.602 -12.081 1.00 89.31 195 GLU A N 1
ATOM 1574 C CA . GLU A 1 195 ? 14.726 6.529 -11.029 1.00 89.31 195 GLU A CA 1
ATOM 1575 C C . GLU A 1 195 ? 15.754 5.886 -10.094 1.00 89.31 195 GLU A C 1
ATOM 1577 O O . GLU A 1 195 ? 16.836 6.435 -9.916 1.00 89.31 195 GLU A O 1
ATOM 1582 N N . LEU A 1 196 ? 15.486 4.669 -9.607 1.00 91.56 196 LEU A N 1
ATOM 1583 C CA . LEU A 1 196 ? 16.419 3.909 -8.770 1.00 91.56 196 LEU A CA 1
ATOM 1584 C C . LEU A 1 196 ? 17.794 3.771 -9.439 1.00 91.56 196 LEU A C 1
ATOM 1586 O O . LEU A 1 196 ? 18.827 3.970 -8.805 1.00 91.56 196 LEU A O 1
ATOM 1590 N N . LYS A 1 197 ? 17.809 3.465 -10.743 1.00 91.12 197 LYS A N 1
ATOM 1591 C CA . LYS A 1 197 ? 19.049 3.369 -11.520 1.00 91.12 197 LYS A CA 1
ATOM 1592 C C . LYS A 1 197 ? 19.733 4.729 -11.695 1.00 91.12 197 LYS A C 1
ATOM 1594 O O . LYS A 1 197 ? 20.958 4.796 -11.642 1.00 91.12 197 LYS A O 1
ATOM 1599 N N . ALA A 1 198 ? 18.965 5.788 -11.951 1.00 87.38 198 ALA A N 1
ATOM 1600 C CA . ALA A 1 198 ? 19.488 7.133 -12.180 1.00 87.38 198 ALA A CA 1
ATOM 1601 C C . ALA A 1 198 ? 20.102 7.746 -10.913 1.00 87.38 198 ALA A C 1
ATOM 1603 O O . ALA A 1 198 ? 21.133 8.407 -11.009 1.00 87.38 198 ALA A O 1
ATOM 1604 N N . ASN A 1 199 ? 19.518 7.481 -9.741 1.00 85.25 199 ASN A N 1
ATOM 1605 C CA . ASN A 1 199 ? 20.038 7.955 -8.457 1.00 85.25 199 ASN A CA 1
ATOM 1606 C C . ASN A 1 199 ? 21.345 7.251 -8.057 1.00 85.25 199 ASN A C 1
ATOM 1608 O O . ASN A 1 199 ? 22.070 7.754 -7.204 1.00 85.25 199 ASN A O 1
ATOM 1612 N N . GLY A 1 200 ? 21.664 6.095 -8.654 1.00 83.12 200 GLY A N 1
ATOM 1613 C CA . GLY A 1 200 ? 22.864 5.333 -8.301 1.00 83.12 200 GLY A CA 1
ATOM 1614 C C . GLY A 1 200 ? 22.801 4.714 -6.900 1.00 83.12 200 GLY A C 1
ATOM 1615 O O . GLY A 1 200 ? 23.839 4.366 -6.344 1.00 83.12 200 GLY A O 1
ATOM 1616 N N . GLY A 1 201 ? 21.604 4.610 -6.318 1.00 86.06 201 GLY A N 1
ATOM 1617 C CA . GLY A 1 201 ? 21.382 4.201 -4.937 1.00 86.06 201 GLY A CA 1
ATOM 1618 C C . GLY A 1 201 ? 19.958 4.512 -4.484 1.00 86.06 201 GLY A C 1
ATOM 1619 O O . GLY A 1 201 ? 19.078 4.792 -5.296 1.00 86.06 201 GLY A O 1
ATOM 1620 N N . PHE A 1 202 ? 19.728 4.462 -3.175 1.00 88.44 202 PHE A N 1
ATOM 1621 C CA . PHE A 1 202 ? 18.386 4.559 -2.599 1.00 88.44 202 PHE A CA 1
ATOM 1622 C C . PHE A 1 202 ? 17.988 5.959 -2.135 1.00 88.44 202 PHE A C 1
ATOM 1624 O O . PHE A 1 202 ? 16.874 6.102 -1.630 1.00 88.44 202 PHE A O 1
ATOM 1631 N N . ASP A 1 203 ? 18.860 6.962 -2.298 1.00 85.06 203 ASP A N 1
ATOM 1632 C CA . ASP A 1 203 ? 18.594 8.327 -1.840 1.00 85.06 203 ASP A CA 1
ATOM 1633 C C . ASP A 1 203 ? 17.305 8.851 -2.475 1.00 85.06 203 ASP A C 1
ATOM 1635 O O . ASP A 1 203 ? 17.210 9.072 -3.685 1.00 85.06 203 ASP A O 1
ATOM 1639 N N . PHE A 1 204 ? 16.304 9.007 -1.617 1.00 85.12 204 PHE A N 1
ATOM 1640 C CA . PHE A 1 204 ? 14.985 9.502 -1.957 1.00 85.12 204 PHE A CA 1
ATOM 1641 C C . PHE A 1 204 ? 14.738 10.905 -1.397 1.00 85.12 204 PHE A C 1
ATOM 1643 O O . PHE A 1 204 ? 13.703 11.488 -1.688 1.00 85.12 204 PHE A O 1
ATOM 1650 N N . MET A 1 205 ? 15.651 11.460 -0.594 1.00 81.75 205 MET A N 1
ATOM 1651 C CA . MET A 1 205 ? 15.488 12.787 0.011 1.00 81.75 205 MET A CA 1
ATOM 1652 C C . MET A 1 205 ? 15.950 13.894 -0.938 1.00 81.75 205 MET A C 1
ATOM 1654 O O . MET A 1 205 ? 15.365 14.974 -0.954 1.00 81.75 205 MET A O 1
ATOM 1658 N N . ASN A 1 206 ? 16.971 13.615 -1.753 1.00 69.31 206 ASN A N 1
ATOM 1659 C CA . ASN A 1 206 ? 17.582 14.582 -2.670 1.00 69.31 206 ASN A CA 1
ATOM 1660 C C . ASN A 1 206 ? 17.145 14.390 -4.134 1.00 69.31 206 ASN A C 1
ATOM 1662 O O . ASN A 1 206 ? 17.909 14.696 -5.049 1.00 69.31 206 ASN A O 1
ATOM 1666 N N . GLY A 1 207 ? 15.945 13.847 -4.367 1.00 58.53 207 GLY A N 1
ATOM 1667 C CA . GLY A 1 207 ? 15.471 13.425 -5.688 1.00 58.53 207 GLY A CA 1
ATOM 1668 C C . GLY A 1 207 ? 15.629 14.495 -6.779 1.00 58.53 207 GLY A C 1
ATOM 1669 O O . GLY A 1 207 ? 14.831 15.424 -6.876 1.00 58.53 207 GLY A O 1
ATOM 1670 N N . ASN A 1 208 ? 16.640 14.330 -7.639 1.00 51.78 208 ASN A N 1
ATOM 1671 C CA . ASN A 1 208 ? 16.894 15.180 -8.812 1.00 51.78 208 ASN A CA 1
ATOM 1672 C C . ASN A 1 208 ? 16.103 14.740 -10.057 1.00 51.78 208 ASN A C 1
ATOM 1674 O O . ASN A 1 208 ? 16.112 15.430 -11.076 1.00 51.78 208 ASN A O 1
ATOM 1678 N N . GLY A 1 209 ? 15.422 13.597 -10.001 1.00 49.97 209 GLY A N 1
ATOM 1679 C CA . GLY A 1 209 ? 14.610 13.080 -11.092 1.00 49.97 209 GLY A CA 1
ATOM 1680 C C . GLY A 1 209 ? 13.204 12.819 -10.597 1.00 49.97 209 GLY A C 1
ATOM 1681 O O . GLY A 1 209 ? 13.001 11.933 -9.785 1.00 49.97 209 GLY A O 1
ATOM 1682 N N . THR A 1 210 ? 12.213 13.550 -11.095 1.00 50.91 210 THR A N 1
ATOM 1683 C CA . THR A 1 210 ? 10.837 13.060 -11.010 1.00 50.91 210 THR A CA 1
ATOM 1684 C C . THR A 1 210 ? 10.246 13.062 -12.406 1.00 50.91 210 THR A C 1
ATOM 1686 O O . THR A 1 210 ? 10.000 14.119 -12.983 1.00 50.91 210 THR A O 1
ATOM 1689 N N . SER A 1 211 ? 9.989 11.871 -12.958 1.00 50.56 211 SER A N 1
ATOM 1690 C CA . SER A 1 211 ? 8.974 11.766 -14.006 1.00 50.56 211 SER A CA 1
ATOM 1691 C C . SER A 1 211 ? 7.581 12.023 -13.425 1.00 50.56 211 SER A C 1
ATOM 1693 O O . SER A 1 211 ? 6.708 12.434 -14.181 1.00 50.56 211 SER A O 1
ATOM 1695 N N . ILE A 1 212 ? 7.368 11.909 -12.098 1.00 68.25 212 ILE A N 1
ATOM 1696 C CA . ILE A 1 212 ? 6.124 12.355 -11.446 1.00 68.25 212 ILE A CA 1
ATOM 1697 C C . ILE A 1 212 ? 6.370 12.867 -10.008 1.00 68.25 212 ILE A C 1
ATOM 1699 O O . ILE A 1 212 ? 6.366 12.102 -9.047 1.00 68.25 212 ILE A O 1
ATOM 1703 N N . LYS A 1 213 ? 6.498 14.193 -9.832 1.00 82.56 213 LYS A N 1
ATOM 1704 C CA . LYS A 1 213 ? 6.627 14.876 -8.518 1.00 82.56 213 LYS A CA 1
ATOM 1705 C C . LYS A 1 213 ? 5.560 14.445 -7.498 1.00 82.56 213 LYS A C 1
ATOM 1707 O O . LYS A 1 213 ? 5.807 14.419 -6.297 1.00 82.56 213 LYS A O 1
ATOM 1712 N N . GLN A 1 214 ? 4.368 14.099 -7.981 1.00 85.81 214 GLN A N 1
ATOM 1713 C CA . GLN A 1 214 ? 3.265 13.610 -7.156 1.00 85.81 214 GLN A CA 1
ATOM 1714 C C . GLN A 1 214 ? 3.577 12.264 -6.485 1.00 85.81 214 GLN A C 1
ATOM 1716 O O . GLN A 1 214 ? 3.313 12.132 -5.294 1.00 85.81 214 GLN A O 1
ATOM 1721 N N . VAL A 1 215 ? 4.168 11.300 -7.202 1.00 89.38 215 VAL A N 1
ATOM 1722 C CA . VAL A 1 215 ? 4.511 9.978 -6.642 1.00 89.38 215 VAL A CA 1
ATOM 1723 C C . VAL A 1 215 ? 5.560 10.122 -5.547 1.00 89.38 215 VAL A C 1
ATOM 1725 O O . VAL A 1 215 ? 5.388 9.563 -4.471 1.00 89.38 215 VAL A O 1
ATOM 1728 N N . HIS A 1 216 ? 6.588 10.940 -5.781 1.00 90.12 216 HIS A N 1
ATOM 1729 C CA . HIS A 1 216 ? 7.604 11.255 -4.777 1.00 90.12 216 HIS A CA 1
ATOM 1730 C C . HIS A 1 216 ? 6.989 11.849 -3.496 1.00 90.12 216 HIS A C 1
ATOM 1732 O O . HIS A 1 216 ? 7.239 11.357 -2.396 1.00 90.12 216 HIS A O 1
ATOM 1738 N N . ASN A 1 217 ? 6.122 12.859 -3.634 1.00 90.19 217 ASN A N 1
ATOM 1739 C CA . ASN A 1 217 ? 5.451 13.481 -2.489 1.00 90.19 217 ASN A CA 1
ATOM 1740 C C . ASN A 1 217 ? 4.581 12.484 -1.708 1.00 90.19 217 ASN A C 1
ATOM 1742 O O . ASN A 1 217 ? 4.574 12.508 -0.477 1.00 90.19 217 ASN A O 1
ATOM 1746 N N . LEU A 1 218 ? 3.849 11.617 -2.414 1.00 91.81 218 LEU A N 1
ATOM 1747 C CA . LEU A 1 218 ? 3.027 10.582 -1.793 1.00 91.81 218 LEU A CA 1
ATOM 1748 C C . LEU A 1 218 ? 3.895 9.531 -1.093 1.00 91.81 218 LEU A C 1
ATOM 1750 O O . LEU A 1 218 ? 3.613 9.195 0.050 1.00 91.81 218 LEU A O 1
ATOM 1754 N N . ALA A 1 219 ? 4.983 9.073 -1.719 1.00 93.38 219 ALA A N 1
ATOM 1755 C CA . ALA A 1 219 ? 5.923 8.123 -1.127 1.00 93.38 219 ALA A CA 1
ATOM 1756 C C . ALA A 1 219 ? 6.515 8.659 0.185 1.00 93.38 219 ALA A C 1
ATOM 1758 O O . ALA A 1 219 ? 6.483 7.970 1.205 1.00 93.38 219 ALA A O 1
ATOM 1759 N N . LEU A 1 220 ? 6.976 9.915 0.186 1.00 93.00 220 LEU A N 1
ATOM 1760 C CA . LEU A 1 220 ? 7.442 10.592 1.397 1.00 93.00 220 LEU A CA 1
ATOM 1761 C C . LEU A 1 220 ? 6.345 10.663 2.465 1.00 93.00 220 LEU A C 1
ATOM 1763 O O . LEU A 1 220 ? 6.610 10.391 3.636 1.00 93.00 220 LEU A O 1
ATOM 1767 N N . GLU A 1 221 ? 5.116 11.018 2.077 1.00 92.88 221 GLU A N 1
ATOM 1768 C CA . GLU A 1 221 ? 3.974 11.071 2.995 1.00 92.88 221 GLU A CA 1
ATOM 1769 C C . GLU A 1 221 ? 3.700 9.696 3.622 1.00 92.88 221 GLU A C 1
ATOM 1771 O O . GLU A 1 221 ? 3.553 9.619 4.840 1.00 92.88 221 GLU A O 1
ATOM 1776 N N . ARG A 1 222 ? 3.753 8.602 2.845 1.00 94.06 222 ARG A N 1
ATOM 1777 C CA . ARG A 1 222 ? 3.604 7.233 3.373 1.00 94.06 222 ARG A CA 1
ATOM 1778 C C . ARG A 1 222 ? 4.707 6.870 4.361 1.00 94.06 222 ARG A C 1
ATOM 1780 O O . ARG A 1 222 ? 4.404 6.318 5.416 1.00 94.06 222 ARG A O 1
ATOM 1787 N N . VAL A 1 223 ? 5.967 7.196 4.072 1.00 94.56 223 VAL A N 1
ATOM 1788 C CA . VAL A 1 223 ? 7.081 6.943 5.007 1.00 94.56 223 VAL A CA 1
ATOM 1789 C C . VAL A 1 223 ? 6.875 7.729 6.307 1.00 94.56 223 VAL A C 1
ATOM 1791 O O . VAL A 1 223 ? 6.961 7.166 7.401 1.00 94.56 223 VAL A O 1
ATOM 1794 N N . ALA A 1 224 ? 6.530 9.013 6.203 1.00 92.56 224 ALA A N 1
ATOM 1795 C CA . ALA A 1 224 ? 6.276 9.877 7.350 1.00 92.56 224 ALA A CA 1
ATOM 1796 C C . ALA A 1 224 ? 5.090 9.376 8.198 1.00 92.56 224 ALA A C 1
ATOM 1798 O O . ALA A 1 224 ? 5.197 9.261 9.421 1.00 92.56 224 ALA A O 1
ATOM 1799 N N . SER A 1 225 ? 3.968 9.041 7.559 1.00 91.88 225 SER A N 1
ATOM 1800 C CA . SER A 1 225 ? 2.779 8.483 8.207 1.00 91.88 225 SER A CA 1
ATOM 1801 C C . SER A 1 225 ? 3.048 7.142 8.872 1.00 91.88 225 SER A C 1
ATOM 1803 O O . SER A 1 225 ? 2.616 6.916 10.000 1.00 91.88 225 SER A O 1
ATOM 1805 N N . TRP A 1 226 ? 3.819 6.271 8.228 1.00 93.38 226 TRP A N 1
ATOM 1806 C CA . TRP A 1 226 ? 4.214 4.999 8.815 1.00 93.38 226 TRP A CA 1
ATOM 1807 C C . TRP A 1 226 ? 5.052 5.188 10.084 1.00 93.38 226 TRP A C 1
ATOM 1809 O O . TRP A 1 226 ? 4.739 4.600 11.121 1.00 93.38 226 TRP A O 1
ATOM 1819 N N . ARG A 1 227 ? 6.058 6.072 10.056 1.00 91.81 227 ARG A N 1
ATOM 1820 C CA . ARG A 1 227 ? 6.853 6.402 11.252 1.00 91.81 227 ARG A CA 1
ATOM 1821 C C . ARG A 1 227 ? 6.011 7.032 12.359 1.00 91.81 227 ARG A C 1
ATOM 1823 O O . ARG A 1 227 ? 6.258 6.778 13.540 1.00 91.81 227 ARG A O 1
ATOM 1830 N N . TYR A 1 228 ? 4.986 7.798 11.992 1.00 88.31 228 TYR A N 1
ATOM 1831 C CA . TYR A 1 228 ? 4.025 8.321 12.954 1.00 88.31 228 TYR A CA 1
ATOM 1832 C C . TYR A 1 228 ? 3.242 7.183 13.619 1.00 88.31 228 TYR A C 1
ATOM 1834 O O . TYR A 1 228 ? 3.221 7.121 14.845 1.00 88.31 228 TYR A O 1
ATOM 1842 N N . LEU A 1 229 ? 2.681 6.244 12.848 1.00 86.75 229 LEU A N 1
ATOM 1843 C CA . LEU A 1 229 ? 1.943 5.093 13.388 1.00 86.75 229 LEU A CA 1
ATOM 1844 C C . LEU A 1 229 ? 2.809 4.189 14.274 1.00 86.75 229 LEU A C 1
ATOM 1846 O O . LEU A 1 229 ? 2.357 3.781 15.344 1.00 86.75 229 LEU A O 1
ATOM 1850 N N . LEU A 1 230 ? 4.063 3.935 13.883 1.00 87.56 230 LEU A N 1
ATOM 1851 C CA . LEU A 1 230 ? 5.011 3.155 14.688 1.00 87.56 230 LEU A CA 1
ATOM 1852 C C . LEU A 1 230 ? 5.224 3.747 16.086 1.00 87.56 230 LEU A C 1
ATOM 1854 O O . LEU A 1 230 ? 5.395 3.005 17.044 1.00 87.56 230 LEU A O 1
ATOM 1858 N N . THR A 1 231 ? 5.147 5.072 16.237 1.00 85.56 231 THR A N 1
ATOM 1859 C CA . THR A 1 231 ? 5.317 5.731 17.544 1.00 85.56 231 THR A CA 1
ATOM 1860 C C . THR A 1 231 ? 4.205 5.368 18.544 1.00 85.56 231 THR A C 1
ATOM 1862 O O . THR A 1 231 ? 4.385 5.520 19.754 1.00 85.56 231 THR A O 1
ATOM 1865 N N . TYR A 1 232 ? 3.054 4.886 18.064 1.00 83.06 232 TYR A N 1
ATOM 1866 C CA . TYR A 1 232 ? 1.901 4.534 18.899 1.00 83.06 232 TYR A CA 1
ATOM 1867 C C . TYR A 1 232 ? 1.733 3.033 19.131 1.00 83.06 232 TYR A C 1
ATOM 1869 O O . TYR A 1 232 ? 0.820 2.668 19.864 1.00 83.06 232 TYR A O 1
ATOM 1877 N N . ASN A 1 23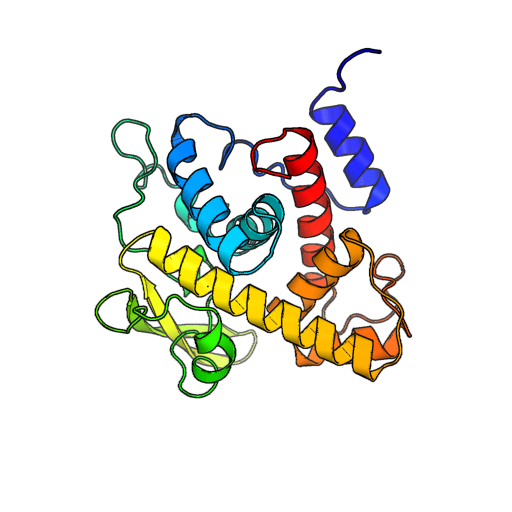3 ? 2.599 2.184 18.562 1.00 84.56 233 ASN A N 1
ATOM 1878 C CA . ASN A 1 233 ? 2.571 0.726 18.744 1.00 84.56 233 ASN A CA 1
ATOM 1879 C C . ASN A 1 233 ? 1.183 0.100 18.491 1.00 84.56 233 ASN A C 1
ATOM 1881 O O . ASN A 1 233 ? 0.742 -0.763 19.243 1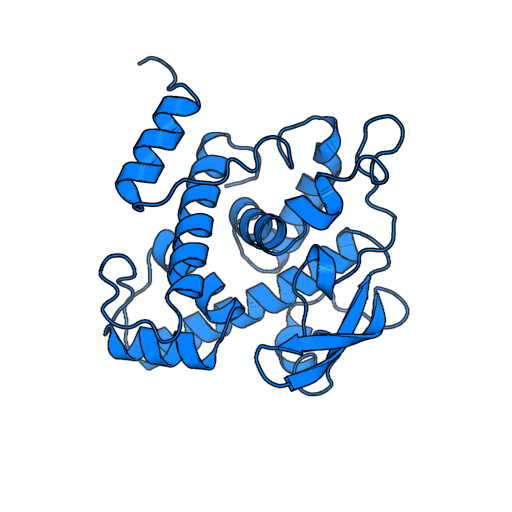.00 84.56 233 ASN A O 1
ATOM 1885 N N . ILE A 1 234 ? 0.480 0.581 17.460 1.00 84.31 234 ILE A N 1
ATOM 1886 C CA . ILE A 1 234 ? -0.856 0.084 17.081 1.00 84.31 234 ILE A CA 1
ATOM 1887 C C . ILE A 1 234 ? -0.762 -1.323 16.479 1.00 84.31 234 ILE A C 1
ATOM 1889 O O . ILE A 1 234 ? -1.582 -2.186 16.765 1.00 84.31 234 ILE A O 1
ATOM 1893 N N . PHE A 1 235 ? 0.257 -1.529 15.649 1.00 88.31 235 PHE A N 1
ATOM 1894 C CA . PHE A 1 235 ? 0.564 -2.801 15.009 1.00 88.31 235 PHE A CA 1
ATOM 1895 C C . PHE A 1 235 ? 1.839 -3.397 15.607 1.00 88.31 235 PHE A C 1
ATOM 1897 O O . PHE A 1 235 ? 2.652 -2.673 16.197 1.00 88.31 235 PHE A O 1
ATOM 1904 N N . SER A 1 236 ? 2.038 -4.697 15.407 1.00 86.38 236 SER A N 1
ATOM 1905 C CA . SER A 1 236 ? 3.267 -5.391 15.767 1.00 86.38 236 SER A CA 1
ATOM 1906 C C . SER A 1 236 ? 4.479 -4.813 15.026 1.00 86.38 236 SER A C 1
ATOM 1908 O O . SER A 1 236 ? 4.375 -4.245 13.929 1.00 86.38 236 SER A O 1
ATOM 1910 N N . SER A 1 237 ? 5.634 -4.886 15.697 1.00 76.38 237 SER A N 1
ATOM 1911 C CA . SER A 1 237 ? 6.907 -4.387 15.177 1.00 76.38 237 SER A CA 1
ATOM 1912 C C . SER A 1 237 ? 7.516 -5.318 14.164 1.00 76.38 237 SER A C 1
ATOM 1914 O O . SER A 1 237 ? 7.672 -6.529 14.405 1.00 76.38 237 SER A O 1
#

Sequence (237 aa):
MGKKTKLEVKAEIQKKYNTLPKAYGGYANDPKEQPIVPIFEKVAARINMKPSYLFTIAAGEGLGVNHLDFDDNFRNGVLITDQQVDGFQALGLDYFSSPQEYPRFKKYLPSDYNIGDEYERYDVRRAEKNRVEVVPSAKFKDMQSAIDGFGAIIAHRKSLFESHYNAFGYSNPTEDEIAYWVYAYYQGEGDAKRELKANGGFDFMNGNGTSIKQVHNLALERVASWRYLLTYNIFSS

Foldseek 3Di:
DDDDDLVRLQVVLCVVLVAGADQCCQCLPDPQNVVVQVLLQVLCVLLVHFSLLLCLLQCLQAQVPPPSPDCVQGDPSHGNFQAKDWLCRRGVFWQLVPPVVVVLLVVSADPPLDDPQFWDKDWDFDDDPPDTDITIGTTGRGNSSSSRSNSSLLSSLLVLVVVLCVVLVADDDDPLLSQLLSQLSSVPVVQSSVQCVVVSHSDLRPRPDDPPPVSSNSSSNSSSNSSSVVSVPSHDD